Protein AF-0000000084519770 (afdb_homodimer)

Organism: Aneurinibacillus migulanus (NCBI:txid47500)

Secondary structure (DSSP, 8-state):
--HHHHHHHHHHHHHHHHHHH-TTT--HHHHHHHHTS-HHHHHHH-S-HHHHHHHHHHHHHHHHHHHHHHHHHHS-GGGHHHHHHHHHHHHHHH-HHHHHHHHHHHHHHHH-TTTHHHHHHHHHHHHHHHHHHHHTT---TTS-HHHHHHHHHHHHHHHHHHHHH-TTS-HHHHHHHHHHHHHHHHH--/--HHHHHHHHHHHHHHHHHHH-TTT--HHHHHHHHTS-HHHHHHH-S-HHHHHHHHHHHHHHHHHHHHHHHHHHS-GGGHHHHHHHHHHHHHHH-HHHHHHHHHHHHHHHH-TTTHHHHHHHHHHHHHHHHHHHHTT---TTS-HHHHHHHHHHHHHHHHHHHHH-TTS-HHHHHHHHHHHHHHHHH--

Foldseek 3Di:
DDPVLLLVLLLVLLLVQCLVQNQVRDDLVSSCVSSVHDSVVSCVNDVDSLRSLLVSLQVVLVVLLVVLVVCLVPPDLVCSLVVVLVVLLVCLVVPVSSLSSLVSLVVCLVVPVVSVVSNVVSLVSQLVSQLVSCVSNQPDPPDPSSVVSNVVSCCSSVLSVVCVVPVPDDSVVSSVVVSVVSVVNSVPD/DDPVLLLVLLLVLLLVQCLVQNQVRDDLVSSCVSSVHDSVVSCVNDVDSLRSLLVSLQVVLVVLLVVLVVCLVPPDLVCSLVVNLVVLLVCLVVPVSSLSSLVSLVVCLVVPVVSVVSNVVSLVSQLVSQLVSCVSNQPDPPDPSSVLSNVVSCCSSVLSVVCVVPVPDDSVVSSVVVSVVSVVSSVPD

Solvent-accessible surface area (backbone atoms only — not comparable to full-atom values): 19862 Å² total; per-residue (Å²): 128,54,71,65,51,52,56,50,36,40,45,54,22,39,51,53,44,30,39,61,57,30,70,85,73,41,49,67,59,57,23,17,57,69,41,71,49,59,51,68,57,51,54,71,78,34,90,43,73,63,53,46,54,51,50,48,51,41,51,54,50,49,52,49,40,50,49,51,52,50,43,62,74,72,42,57,72,89,49,38,66,60,56,59,53,46,50,61,58,50,36,44,76,75,41,49,54,58,55,40,44,47,35,44,45,51,28,45,20,67,54,30,76,88,41,15,60,60,44,35,49,48,52,48,52,51,29,50,42,44,27,59,53,43,64,73,61,47,78,50,84,82,55,59,49,67,34,51,17,45,44,50,52,11,31,54,55,32,48,40,52,49,32,75,49,28,83,80,47,62,58,68,58,32,52,51,52,50,50,50,33,55,51,38,61,48,50,79,111,129,53,70,68,51,52,55,50,36,40,45,54,21,38,52,54,45,32,40,60,57,30,71,84,72,41,48,64,60,57,23,16,57,70,40,70,50,58,53,68,56,51,54,71,78,34,89,42,72,63,53,47,53,49,49,48,52,42,51,54,48,49,51,48,38,48,51,52,53,50,43,62,75,72,43,57,70,89,48,38,65,60,55,61,54,44,50,62,59,50,37,45,76,75,42,50,54,57,55,40,45,48,35,44,46,50,30,45,19,65,55,31,76,88,40,14,60,59,44,35,48,46,53,47,51,52,28,51,43,44,28,58,54,42,64,73,62,46,78,49,82,82,54,59,49,68,34,50,17,45,44,51,53,12,30,52,55,32,47,40,52,49,32,74,49,29,84,80,47,61,58,68,57,29,53,51,52,51,51,51,32,54,50,39,61,50,50,80,112

InterPro domains:
  IPR001647 DNA-binding HTH domain, TetR-type [PF00440] (10-53)
  IPR001647 DNA-binding HTH domain, TetR-type [PR00455] (10-23)
  IPR001647 DNA-binding HTH domain, TetR-type [PR00455] (31-54)
  IPR001647 DNA-binding HTH domain, TetR-type [PS50977] (4-64)
  IPR009057 Homedomain-like superfamily [SSF46689] (3-74)
  IPR023772 DNA-binding HTH domain, TetR-type, conserved site [PS01081] (22-53)
  IPR036271 Tetracyclin repressor-like, C-terminal domain superfamily [SSF48498] (90-185)
  IPR039538 BetI-type transcriptional repressor, C-terminal [PF13977] (93-185)
  IPR050624 Nucleoid occlusion factor SlmA/HTH-type transcriptional regulator [PTHR43479] (3-165)

Sequence (378 aa):
MSKQDKRQRIIDAAYQVIAEKGYEKSSIKDIAHVAGVAPGLVHYYFTSKEEILSVLLMEASRQYTRYMENMRATVASEQLPEAALSEPKNRVEKQPDWYKLRYEFFALGLRNSSIAPAVNELLENGRQGISHILQNTLKNPHQDIESTAALLLACFDGLALQKLLDPNFNLESAYHVLEQMLRSLEKNRMSKQDKRQRIIDAAYQVIAEKGYEKSSIKDIAHVAGVAPGLVHYYFTSKEEILSVLLMEASRQYTRYMENMRATVASEQLPEAALSEPKNRVEKQPDWYKLRYEFFALGLRNSSIAPAVNELLENGRQGISHILQNTLKNPHQDIESTAALLLACFDGLALQKLLDPNFNLESAYHVLEQMLRSLEKNR

Structure (mmCIF, N/CA/C/O backbone):
data_AF-0000000084519770-model_v1
#
loop_
_entity.id
_entity.type
_entity.pdbx_description
1 polymer 'Transcriptional regulator, TetR family'
#
loop_
_atom_site.group_PDB
_atom_site.id
_atom_site.type_symbol
_atom_site.label_atom_id
_atom_site.label_alt_id
_atom_site.label_comp_id
_atom_site.label_asym_id
_atom_site.label_entity_id
_atom_site.label_seq_id
_atom_site.pdbx_PDB_ins_code
_atom_site.Cartn_x
_atom_site.Cartn_y
_atom_site.Cartn_z
_atom_site.occupancy
_atom_site.B_iso_or_equiv
_atom_site.auth_seq_id
_atom_site.auth_comp_id
_atom_site.auth_asym_id
_atom_site.auth_atom_id
_atom_site.pdbx_PDB_model_num
ATOM 1 N N . MET A 1 1 ? -24.062 -29.172 8.453 1 61.94 1 MET A N 1
ATOM 2 C CA . MET A 1 1 ? -23.531 -27.828 8.367 1 61.94 1 MET A CA 1
ATOM 3 C C . MET A 1 1 ? -24.344 -26.984 7.383 1 61.94 1 MET A C 1
ATOM 5 O O . MET A 1 1 ? -24.641 -27.438 6.277 1 61.94 1 MET A O 1
ATOM 9 N N . SER A 1 2 ? -24.812 -25.875 7.812 1 70.06 2 SER A N 1
ATOM 10 C CA . SER A 1 2 ? -25.625 -25.031 6.938 1 70.06 2 SER A CA 1
ATOM 11 C C . SER A 1 2 ? -24.797 -24.484 5.77 1 70.06 2 SER A C 1
ATOM 13 O O . SER A 1 2 ? -23.578 -24.531 5.801 1 70.06 2 SER A O 1
ATOM 15 N N . LYS A 1 3 ? -25.516 -24.281 4.746 1 73 3 LYS A N 1
ATOM 16 C CA . LYS A 1 3 ? -24.891 -23.688 3.564 1 73 3 LYS A CA 1
ATOM 17 C C . LYS A 1 3 ? -24.031 -22.484 3.934 1 73 3 LYS A C 1
ATOM 19 O O . LYS A 1 3 ? -22.922 -22.344 3.432 1 73 3 LYS A O 1
ATOM 24 N N . GLN A 1 4 ? -24.516 -21.781 4.789 1 73.12 4 GLN A N 1
ATOM 25 C CA . GLN A 1 4 ? -23.812 -20.578 5.219 1 73.12 4 GLN A CA 1
ATOM 26 C C . GLN A 1 4 ? -22.531 -20.922 5.977 1 73.12 4 GLN A C 1
ATOM 28 O O . GLN A 1 4 ? -21.5 -20.266 5.824 1 73.12 4 GLN A O 1
ATOM 33 N N . ASP A 1 5 ? -22.641 -21.969 6.539 1 82 5 ASP A N 1
ATOM 34 C CA . ASP A 1 5 ? -21.516 -22.438 7.324 1 82 5 ASP A CA 1
ATOM 35 C C . ASP A 1 5 ? -20.359 -22.875 6.418 1 82 5 ASP A C 1
ATOM 37 O O . ASP A 1 5 ? -19.203 -22.562 6.672 1 82 5 ASP A O 1
ATOM 41 N N . LYS A 1 6 ? -20.797 -23.484 5.293 1 88.5 6 LYS A N 1
ATOM 42 C CA . LYS A 1 6 ? -19.781 -23.984 4.371 1 88.5 6 LYS A CA 1
ATOM 43 C C . LYS A 1 6 ? -19.094 -22.844 3.633 1 88.5 6 LYS A C 1
ATOM 45 O O . LYS A 1 6 ? -17.875 -22.859 3.455 1 88.5 6 LYS A O 1
ATOM 50 N N . ARG A 1 7 ? -19.906 -21.891 3.252 1 92.44 7 ARG A N 1
ATOM 51 C CA . ARG A 1 7 ? -19.375 -20.719 2.568 1 92.44 7 ARG A CA 1
ATOM 52 C C . ARG A 1 7 ? -18.344 -20 3.443 1 92.44 7 ARG A C 1
ATOM 54 O O . ARG A 1 7 ? -17.266 -19.656 2.98 1 92.44 7 ARG A O 1
ATOM 61 N N . GLN A 1 8 ? -18.719 -19.828 4.672 1 92.31 8 GLN A N 1
ATOM 62 C CA . GLN A 1 8 ? -17.844 -19.125 5.605 1 92.31 8 GLN A CA 1
ATOM 63 C C . GLN A 1 8 ? -16.578 -19.938 5.887 1 92.31 8 GLN A C 1
ATOM 65 O O . GLN A 1 8 ? -15.5 -19.375 6.039 1 92.31 8 GLN A O 1
ATOM 70 N N . ARG A 1 9 ? -16.688 -21.156 5.938 1 93.12 9 ARG A N 1
ATOM 71 C CA . ARG A 1 9 ? -15.539 -2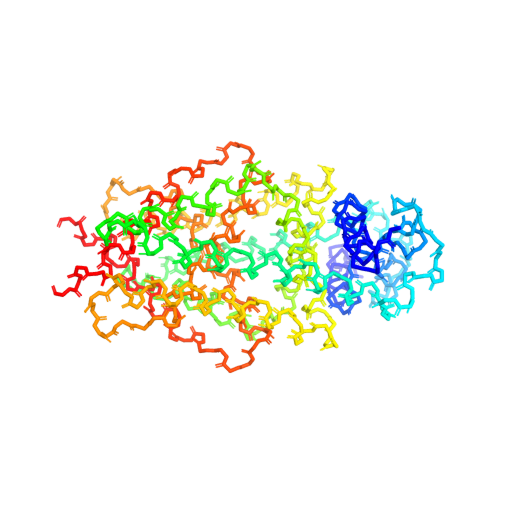2.016 6.156 1 93.12 9 ARG A CA 1
ATOM 72 C C . ARG A 1 9 ? -14.531 -21.891 5.016 1 93.12 9 ARG A C 1
ATOM 74 O O . ARG A 1 9 ? -13.32 -21.906 5.246 1 93.12 9 ARG A O 1
ATOM 81 N N . ILE A 1 10 ? -15.086 -21.844 3.867 1 94.25 10 ILE A N 1
ATOM 82 C CA . ILE A 1 10 ? -14.242 -21.688 2.689 1 94.25 10 ILE A CA 1
ATOM 83 C C . ILE A 1 10 ? -13.516 -20.344 2.744 1 94.25 10 ILE A C 1
ATOM 85 O O . ILE A 1 10 ? -12.32 -20.266 2.471 1 94.25 10 ILE A O 1
ATOM 89 N N . ILE A 1 11 ? -14.203 -19.359 3.141 1 93.25 11 ILE A N 1
ATOM 90 C CA . ILE A 1 11 ? -13.625 -18.031 3.236 1 93.25 11 ILE A CA 1
ATOM 91 C C . ILE A 1 11 ? -12.523 -18.016 4.293 1 93.25 11 ILE A C 1
ATOM 93 O O . ILE A 1 11 ? -11.438 -17.484 4.051 1 93.25 11 ILE A O 1
ATOM 97 N N . ASP A 1 12 ? -12.781 -18.641 5.414 1 92.88 12 ASP A N 1
ATOM 98 C CA . ASP A 1 12 ? -11.805 -18.688 6.496 1 92.88 12 ASP A CA 1
ATOM 99 C C . ASP A 1 12 ? -10.562 -19.484 6.078 1 92.88 12 ASP A C 1
ATOM 101 O O . ASP A 1 12 ? -9.438 -19.094 6.418 1 92.88 12 ASP A O 1
ATOM 105 N N . ALA A 1 13 ? -10.805 -20.531 5.375 1 94.56 13 ALA A N 1
ATOM 106 C CA . ALA A 1 13 ? -9.695 -21.328 4.863 1 94.56 13 ALA A CA 1
ATOM 107 C C . ALA A 1 13 ? -8.867 -20.531 3.859 1 94.56 13 ALA A C 1
ATOM 109 O O . ALA A 1 13 ? -7.633 -20.609 3.869 1 94.56 13 ALA A O 1
ATOM 110 N N . ALA A 1 14 ? -9.57 -19.828 2.988 1 93.56 14 ALA A N 1
ATOM 111 C CA . ALA A 1 14 ? -8.883 -19 2.008 1 93.56 14 ALA A CA 1
ATOM 112 C C . ALA A 1 14 ? -8.016 -17.953 2.693 1 93.56 14 ALA A C 1
ATOM 114 O O . ALA A 1 14 ? -6.887 -17.688 2.268 1 93.56 14 ALA A O 1
ATOM 115 N N . TYR A 1 15 ? -8.555 -17.359 3.746 1 91.69 15 TYR A N 1
ATOM 116 C CA . TYR A 1 15 ? -7.816 -16.391 4.539 1 91.69 15 TYR A CA 1
ATOM 117 C C . TYR A 1 15 ? -6.488 -16.969 5.02 1 91.69 15 TYR A C 1
ATOM 119 O O . TYR A 1 15 ? -5.434 -16.344 4.836 1 91.69 15 TYR A O 1
ATOM 127 N N . GLN A 1 16 ? -6.551 -18.109 5.539 1 91.56 16 GLN A N 1
ATOM 128 C CA . GLN A 1 16 ? -5.367 -18.766 6.094 1 91.56 16 GLN A CA 1
ATOM 129 C C . GLN A 1 16 ? -4.379 -19.125 4.992 1 91.56 16 GLN A C 1
ATOM 131 O O . GLN A 1 16 ? -3.184 -18.844 5.098 1 91.56 16 GLN A O 1
ATOM 136 N N . VAL A 1 17 ? -4.863 -19.734 3.955 1 93.56 17 VAL A N 1
ATOM 137 C CA . VAL A 1 17 ? -4.023 -20.266 2.891 1 93.56 17 VAL A CA 1
ATOM 138 C C . VAL A 1 17 ? -3.326 -19.125 2.154 1 93.56 17 VAL A C 1
ATOM 140 O O . VAL A 1 17 ? -2.117 -19.172 1.916 1 93.56 17 VAL A O 1
ATOM 143 N N . ILE A 1 18 ? -4.047 -18.078 1.855 1 91.06 18 ILE A N 1
ATOM 144 C CA . ILE A 1 18 ? -3.506 -16.984 1.054 1 91.06 18 ILE A CA 1
ATOM 145 C C . ILE A 1 18 ? -2.566 -16.141 1.907 1 91.06 18 ILE A C 1
ATOM 147 O O . ILE A 1 18 ? -1.549 -15.648 1.416 1 91.06 18 ILE A O 1
ATOM 151 N N . ALA A 1 19 ? -2.928 -15.977 3.105 1 87.81 19 ALA A N 1
ATOM 152 C CA . ALA A 1 19 ? -2.051 -15.234 4.004 1 87.81 19 ALA A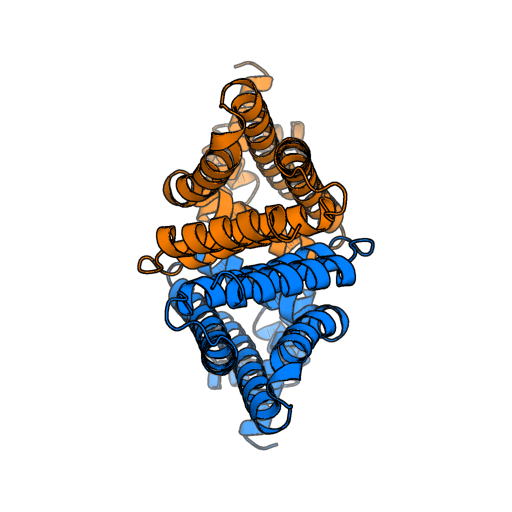 CA 1
ATOM 153 C C . ALA A 1 19 ? -0.697 -15.922 4.145 1 87.81 19 ALA A C 1
ATOM 155 O O . ALA A 1 19 ? 0.335 -15.258 4.262 1 87.81 19 ALA A O 1
ATOM 156 N N . GLU A 1 20 ? -0.69 -17.172 4.098 1 87.56 20 GLU A N 1
ATOM 157 C CA . GLU A 1 20 ? 0.524 -17.953 4.324 1 87.56 20 GLU A CA 1
ATOM 158 C C . GLU A 1 20 ? 1.321 -18.125 3.033 1 87.56 20 GLU A C 1
ATOM 160 O O . GLU A 1 20 ? 2.533 -17.891 3.014 1 87.56 20 GLU A O 1
ATOM 165 N N . LYS A 1 21 ? 0.638 -18.469 1.931 1 88 21 LYS A N 1
ATOM 166 C CA . LYS A 1 21 ? 1.335 -18.875 0.715 1 88 21 LYS A CA 1
ATOM 167 C C . LYS A 1 21 ? 1.406 -17.734 -0.291 1 88 21 LYS A C 1
ATOM 169 O O . LYS A 1 21 ? 2.238 -17.75 -1.2 1 88 21 LYS A O 1
ATOM 174 N N . GLY A 1 22 ? 0.517 -16.781 -0.067 1 87.5 22 GLY A N 1
ATOM 175 C CA . GLY A 1 22 ? 0.309 -15.805 -1.127 1 87.5 22 GLY A CA 1
ATOM 176 C C . GLY A 1 22 ? -0.749 -16.219 -2.129 1 87.5 22 GLY A C 1
ATOM 177 O O . GLY A 1 22 ? -1.107 -17.406 -2.199 1 87.5 22 GLY A O 1
ATOM 178 N N . TYR A 1 23 ? -1.192 -15.289 -2.891 1 87.69 23 TYR A N 1
ATOM 179 C CA . TYR A 1 23 ? -2.295 -15.508 -3.816 1 87.69 23 TYR A CA 1
ATOM 180 C C . TYR A 1 23 ? -1.881 -16.453 -4.941 1 87.69 23 TYR A C 1
ATOM 182 O O . TYR A 1 23 ? -2.584 -17.422 -5.238 1 87.69 23 TYR A O 1
ATOM 190 N N . GLU A 1 24 ? -0.818 -16.203 -5.5 1 83.88 24 GLU A N 1
ATOM 191 C CA . GLU A 1 24 ? -0.417 -16.953 -6.691 1 83.88 24 GLU A CA 1
ATOM 192 C C . GLU A 1 24 ? -0.024 -18.375 -6.336 1 83.88 24 GLU A C 1
ATOM 194 O O . GLU A 1 24 ? -0.276 -19.312 -7.105 1 83.88 24 GLU A O 1
ATOM 199 N N . LYS A 1 25 ? 0.498 -18.562 -5.191 1 87.12 25 LYS A N 1
ATOM 200 C CA . LYS A 1 25 ? 0.979 -19.891 -4.801 1 87.12 25 LYS A CA 1
ATOM 201 C C . LYS A 1 25 ? -0.13 -20.703 -4.145 1 87.12 25 LYS A C 1
ATOM 203 O O . LYS A 1 25 ? 0.07 -21.875 -3.803 1 87.12 25 LYS A O 1
ATOM 208 N N . SER A 1 26 ? -1.205 -20.094 -3.949 1 91.75 26 SER A N 1
ATOM 209 C CA . SER A 1 26 ? -2.354 -20.797 -3.391 1 91.75 26 SER A CA 1
ATOM 210 C C . SER A 1 26 ? -3.24 -21.375 -4.492 1 91.75 26 SER A C 1
ATOM 212 O O . SER A 1 26 ? -3.205 -20.906 -5.629 1 91.75 26 SER A O 1
ATOM 214 N N . SER A 1 27 ? -4.016 -22.438 -4.113 1 92.88 27 SER A N 1
ATOM 215 C CA . SER A 1 27 ? -4.926 -23.062 -5.066 1 92.88 27 SER A CA 1
ATOM 216 C C . SER A 1 27 ? -6.281 -23.359 -4.426 1 92.88 27 SER A C 1
ATOM 218 O O . SER A 1 27 ? -6.406 -23.359 -3.199 1 92.88 27 SER A O 1
ATOM 220 N N . ILE A 1 28 ? -7.199 -23.562 -5.301 1 93.88 28 ILE A N 1
ATOM 221 C CA . ILE A 1 28 ? -8.523 -23.969 -4.84 1 93.88 28 ILE A CA 1
ATOM 222 C C . ILE A 1 28 ? -8.43 -25.281 -4.078 1 93.88 28 ILE A C 1
ATOM 224 O O . ILE A 1 28 ? -9.133 -25.5 -3.092 1 93.88 28 ILE A O 1
ATOM 228 N N . LYS A 1 29 ? -7.539 -26.094 -4.539 1 95.12 29 LYS A N 1
ATOM 229 C CA . LYS A 1 29 ? -7.324 -27.375 -3.867 1 95.12 29 LYS A CA 1
ATOM 230 C C . LYS A 1 29 ? -6.801 -27.172 -2.449 1 95.12 29 LYS A C 1
ATOM 232 O O . LYS A 1 29 ? -7.242 -27.844 -1.515 1 95.12 29 LYS A O 1
ATOM 237 N N . ASP A 1 30 ? -5.848 -26.281 -2.307 1 96.12 30 ASP A N 1
ATOM 238 C CA . ASP A 1 30 ? -5.32 -25.953 -0.987 1 96.12 30 ASP A CA 1
ATOM 239 C C . ASP A 1 30 ? -6.426 -25.438 -0.064 1 96.12 30 ASP A C 1
ATOM 241 O O . ASP A 1 30 ? -6.516 -25.859 1.094 1 96.12 30 ASP A O 1
ATOM 245 N N . ILE A 1 31 ? -7.258 -24.531 -0.582 1 95.88 31 ILE A N 1
ATOM 246 C CA . ILE A 1 31 ? -8.336 -23.906 0.184 1 95.88 31 ILE A CA 1
ATOM 247 C C . ILE A 1 31 ? -9.352 -24.969 0.594 1 95.88 31 ILE A C 1
ATOM 249 O O . ILE A 1 31 ? -9.781 -25.016 1.75 1 95.88 31 ILE A O 1
ATOM 253 N N . ALA A 1 32 ? -9.68 -25.812 -0.353 1 96.06 32 ALA A N 1
ATOM 254 C CA . ALA A 1 32 ? -10.625 -26.891 -0.081 1 96.06 32 ALA A CA 1
ATOM 255 C C . ALA A 1 32 ? -10.102 -27.812 1.016 1 96.06 32 ALA A C 1
ATOM 257 O O . ALA A 1 32 ? -10.844 -28.203 1.917 1 96.06 32 ALA A O 1
ATOM 258 N N . HIS A 1 33 ? -8.883 -28.141 0.928 1 96.75 33 HIS A N 1
ATOM 259 C CA . HIS A 1 33 ? -8.242 -29.031 1.899 1 96.75 33 HIS A CA 1
ATOM 260 C C . HIS A 1 33 ? -8.305 -28.438 3.305 1 96.75 33 HIS A C 1
ATOM 262 O O . HIS A 1 33 ? -8.727 -29.109 4.246 1 96.75 33 HIS A O 1
ATOM 268 N N . VAL A 1 34 ? -7.969 -27.25 3.473 1 95.5 34 VAL A N 1
ATOM 269 C CA . VAL A 1 34 ? -7.953 -26.578 4.77 1 95.5 34 VAL A CA 1
ATOM 270 C C . VAL A 1 34 ? -9.383 -26.391 5.277 1 95.5 34 VAL A C 1
ATOM 272 O O . VAL A 1 34 ? -9.633 -26.484 6.48 1 95.5 34 VAL A O 1
ATOM 275 N N . ALA A 1 35 ? -10.289 -26.141 4.344 1 95 35 ALA A N 1
ATOM 276 C CA . ALA A 1 35 ? -11.695 -25.938 4.695 1 95 35 ALA A CA 1
ATOM 277 C C . ALA A 1 35 ? -12.359 -27.266 5.051 1 95 35 ALA A C 1
ATOM 279 O O . ALA A 1 35 ? -13.453 -27.297 5.629 1 95 35 ALA A O 1
ATOM 280 N N . GLY A 1 36 ? -11.75 -28.344 4.664 1 95.12 36 GLY A N 1
ATOM 281 C CA . GLY A 1 36 ? -12.328 -29.656 4.922 1 95.12 36 GLY A CA 1
ATOM 282 C C . GLY A 1 36 ? -13.508 -29.969 4.027 1 95.12 36 GLY A C 1
ATOM 283 O O . GLY A 1 36 ? -14.5 -30.547 4.48 1 95.12 36 GLY A O 1
ATOM 284 N N . VAL A 1 37 ? -13.453 -29.5 2.82 1 94.69 37 VAL A N 1
ATOM 285 C CA . VAL A 1 37 ? -14.531 -29.734 1.869 1 94.69 37 VAL A CA 1
ATOM 286 C C . VAL A 1 37 ? -13.961 -30.266 0.556 1 94.69 37 VAL A C 1
ATOM 288 O O . VAL A 1 37 ? -12.742 -30.25 0.35 1 94.69 37 VAL A O 1
ATOM 291 N N . ALA A 1 38 ? -14.875 -30.75 -0.272 1 93.12 38 ALA A N 1
ATOM 292 C CA . ALA A 1 38 ? -14.461 -31.156 -1.61 1 93.12 38 ALA A CA 1
ATOM 293 C C . ALA A 1 38 ? -14.156 -29.953 -2.492 1 93.12 38 ALA A C 1
ATOM 295 O O . ALA A 1 38 ? -14.844 -28.938 -2.418 1 93.12 38 ALA A O 1
ATOM 296 N N . PRO A 1 39 ? -13.125 -30.047 -3.391 1 93.38 39 PRO A N 1
ATOM 297 C CA . PRO A 1 39 ? -12.789 -28.938 -4.293 1 93.38 39 PRO A CA 1
ATOM 298 C C . PRO A 1 39 ? -13.992 -28.469 -5.121 1 93.38 39 PRO A C 1
ATOM 300 O O . PRO A 1 39 ? -14.133 -27.281 -5.395 1 93.38 39 PRO A O 1
ATOM 303 N N . GLY A 1 40 ? -14.797 -29.391 -5.465 1 93.06 40 GLY A N 1
ATOM 304 C CA . GLY A 1 40 ? -15.977 -29.062 -6.25 1 93.06 40 GLY A CA 1
ATOM 305 C C . GLY A 1 40 ? -16.922 -28.125 -5.523 1 93.06 40 GLY A C 1
ATOM 306 O O . GLY A 1 40 ? -17.594 -27.297 -6.152 1 93.06 40 GLY A O 1
ATOM 307 N N . LEU A 1 41 ? -17 -28.266 -4.262 1 93 41 LEU A N 1
ATOM 308 C CA . LEU A 1 41 ? -17.875 -27.422 -3.461 1 93 41 LEU A CA 1
ATOM 309 C C . LEU A 1 41 ? -17.375 -25.969 -3.461 1 93 41 LEU A C 1
ATOM 311 O O . LEU A 1 41 ? -18.172 -25.031 -3.402 1 93 41 LEU A O 1
ATOM 315 N N . VAL A 1 42 ? -16.047 -25.766 -3.463 1 94.19 42 VAL A N 1
ATOM 316 C CA . VAL A 1 42 ? -15.5 -24.422 -3.541 1 94.19 42 VAL A CA 1
ATOM 317 C C . VAL A 1 42 ? -15.969 -23.734 -4.828 1 94.19 42 VAL A C 1
ATOM 319 O O . VAL A 1 42 ? -16.344 -22.562 -4.82 1 94.19 42 VAL A O 1
ATOM 322 N N . HIS A 1 43 ? -16.047 -24.5 -5.891 1 93.38 43 HIS A N 1
ATOM 323 C CA . HIS A 1 43 ? -16.438 -23.969 -7.184 1 93.38 43 HIS A CA 1
ATOM 324 C C . HIS A 1 43 ? -17.938 -23.672 -7.219 1 93.38 43 HIS A C 1
ATOM 326 O O . HIS A 1 43 ? -18.406 -22.844 -8.016 1 93.38 43 HIS A O 1
ATOM 332 N N . TYR A 1 44 ? -18.641 -24.406 -6.383 1 91.94 44 TYR A N 1
ATOM 333 C CA . TYR A 1 44 ? -20.062 -24.141 -6.258 1 91.94 44 TYR A CA 1
ATOM 334 C C . TYR A 1 44 ? -20.312 -22.766 -5.676 1 91.94 44 TYR A C 1
ATOM 336 O O . TYR A 1 44 ? -21.219 -22.047 -6.121 1 91.94 44 TYR A O 1
ATOM 344 N N . TYR A 1 45 ? -19.531 -22.375 -4.754 1 92.75 45 TYR A N 1
ATOM 345 C CA . TYR A 1 45 ? -19.734 -21.109 -4.039 1 92.75 45 TYR A CA 1
ATOM 346 C C . TYR A 1 45 ? -18.984 -19.969 -4.699 1 92.75 45 TYR A C 1
ATOM 348 O O . TYR A 1 45 ? -19.406 -18.812 -4.629 1 92.75 45 TYR A O 1
ATOM 356 N N . PHE A 1 46 ? -17.797 -20.266 -5.293 1 94.44 46 PHE A N 1
ATOM 357 C CA . PHE A 1 46 ? -16.922 -19.234 -5.852 1 94.44 46 PHE A CA 1
ATOM 358 C C . PHE A 1 46 ? -16.422 -19.656 -7.227 1 94.44 46 PHE A C 1
ATOM 360 O O . PHE A 1 46 ? -16.047 -20.812 -7.434 1 94.44 46 PHE A O 1
ATOM 367 N N . THR A 1 47 ? -16.328 -18.688 -8.055 1 90.5 47 THR A N 1
ATOM 368 C CA . THR A 1 47 ? -15.953 -18.984 -9.438 1 90.5 47 THR A CA 1
ATOM 369 C C . THR A 1 47 ? -14.445 -18.922 -9.617 1 90.5 47 THR A C 1
ATOM 371 O O . THR A 1 47 ? -13.906 -19.453 -10.594 1 90.5 47 THR A O 1
ATOM 374 N N . SER A 1 48 ? -13.781 -18.25 -8.688 1 89.5 48 SER A N 1
ATOM 375 C CA . SER A 1 48 ? -12.336 -18.109 -8.828 1 89.5 48 SER A CA 1
ATOM 376 C C . SER A 1 48 ? -11.68 -17.734 -7.5 1 89.5 48 SER A C 1
ATOM 378 O O . SER A 1 48 ? -12.367 -17.328 -6.562 1 89.5 48 SER A O 1
ATOM 380 N N . LYS A 1 49 ? -10.438 -17.922 -7.383 1 89.75 49 LYS A N 1
ATOM 381 C CA . LYS A 1 49 ? -9.656 -17.5 -6.223 1 89.75 49 LYS A CA 1
ATOM 382 C C . LYS A 1 49 ? -9.781 -16 -5.992 1 89.75 49 LYS A C 1
ATOM 384 O O . LYS A 1 49 ? -9.844 -15.539 -4.848 1 89.75 49 LYS A O 1
ATOM 389 N N . GLU A 1 50 ? -9.867 -15.25 -7.066 1 88.94 50 GLU A N 1
ATOM 390 C CA . GLU A 1 50 ? -10.016 -13.805 -6.984 1 88.94 50 GLU A CA 1
ATOM 391 C C . GLU A 1 50 ? -11.32 -13.422 -6.285 1 88.94 50 GLU A C 1
ATOM 393 O O . GLU A 1 50 ? -11.344 -12.516 -5.457 1 88.94 50 GLU A O 1
ATOM 398 N N . GLU A 1 51 ? -12.305 -14.07 -6.68 1 92.25 51 GLU A N 1
ATOM 399 C CA . GLU A 1 51 ? -13.594 -13.797 -6.059 1 92.25 51 GLU A CA 1
ATOM 400 C C . GLU A 1 51 ? -13.555 -14.07 -4.559 1 92.25 51 GLU A C 1
ATOM 402 O O . GLU A 1 51 ? -14.117 -13.312 -3.766 1 92.25 51 GLU A O 1
ATOM 407 N N . ILE A 1 52 ? -12.914 -15.133 -4.199 1 92.88 52 ILE A N 1
ATOM 408 C CA . ILE A 1 52 ? -12.812 -15.477 -2.785 1 92.88 52 ILE A CA 1
ATOM 409 C C . ILE A 1 52 ? -12.078 -14.359 -2.041 1 92.88 52 ILE A C 1
ATOM 411 O O . ILE A 1 52 ? -12.531 -13.914 -0.981 1 92.88 52 ILE A O 1
ATOM 415 N N . LEU A 1 53 ? -10.938 -13.969 -2.609 1 92.12 53 LEU A N 1
ATOM 416 C CA . LEU A 1 53 ? -10.133 -12.922 -1.99 1 92.12 53 LEU A CA 1
ATOM 417 C C . LEU A 1 53 ? -10.93 -11.625 -1.886 1 92.12 53 LEU A C 1
ATOM 419 O O . LEU A 1 53 ? -10.898 -10.953 -0.849 1 92.12 53 LEU A O 1
ATOM 423 N N . SER A 1 54 ? -11.633 -11.266 -2.957 1 93 54 SER A N 1
ATOM 424 C CA . SER A 1 54 ? -12.453 -10.062 -2.986 1 93 54 SER A CA 1
ATOM 425 C C . SER A 1 54 ? -13.539 -10.109 -1.913 1 93 54 SER A C 1
ATOM 427 O O . SER A 1 54 ? -13.711 -9.148 -1.158 1 93 54 SER A O 1
ATOM 429 N N . VAL A 1 55 ? -14.164 -11.203 -1.806 1 91.75 55 VAL A N 1
ATOM 430 C CA . VAL A 1 55 ? -15.273 -11.359 -0.868 1 91.75 55 VAL A CA 1
ATOM 431 C C . VAL A 1 55 ? -14.742 -11.328 0.564 1 91.75 55 VAL A C 1
ATOM 433 O O . VAL A 1 55 ? -15.328 -10.672 1.434 1 91.75 55 VAL A O 1
ATOM 436 N N . LEU A 1 56 ? -13.719 -12.023 0.731 1 91.56 56 LEU A N 1
ATOM 437 C CA . LEU A 1 56 ? -13.109 -12.078 2.059 1 91.56 56 LEU A CA 1
ATOM 438 C C . LEU A 1 56 ? -12.711 -10.688 2.533 1 91.56 56 LEU A C 1
ATOM 440 O O . LEU A 1 56 ? -13.023 -10.297 3.662 1 91.56 56 LEU A O 1
ATOM 444 N N . LEU A 1 57 ? -12.078 -9.93 1.736 1 91.88 57 LEU A N 1
ATOM 445 C CA . LEU A 1 57 ? -11.594 -8.602 2.104 1 91.88 57 LEU A CA 1
ATOM 446 C C . LEU A 1 57 ? -12.75 -7.613 2.227 1 91.88 57 LEU A C 1
ATOM 448 O O . LEU A 1 57 ? -12.75 -6.758 3.111 1 91.88 57 LEU A O 1
ATOM 452 N N . MET A 1 58 ? -13.703 -7.746 1.407 1 91.75 58 MET A N 1
ATOM 453 C CA . MET A 1 58 ? -14.859 -6.859 1.465 1 91.75 58 MET A CA 1
ATOM 454 C C . MET A 1 58 ? -15.672 -7.102 2.732 1 91.75 58 MET A C 1
ATOM 456 O O . MET A 1 58 ? -16.109 -6.152 3.385 1 91.75 58 MET A O 1
ATOM 460 N N . GLU A 1 59 ? -15.797 -8.344 3.049 1 88.06 59 GLU A N 1
ATOM 461 C CA . GLU A 1 59 ? -16.516 -8.664 4.273 1 88.06 59 GLU A CA 1
ATOM 462 C C . GLU A 1 59 ? -15.812 -8.102 5.5 1 88.06 59 GLU A C 1
ATOM 464 O O . GLU A 1 59 ? -16.453 -7.551 6.398 1 88.06 59 GLU A O 1
ATOM 469 N N . ALA A 1 60 ? -14.539 -8.297 5.512 1 84.44 60 ALA A N 1
ATOM 470 C CA . ALA A 1 60 ? -13.758 -7.746 6.613 1 84.44 60 ALA A CA 1
ATOM 471 C C . ALA A 1 60 ? -13.867 -6.223 6.648 1 84.44 60 ALA A C 1
ATOM 473 O O . ALA A 1 60 ? -13.953 -5.629 7.727 1 84.44 60 ALA A O 1
ATOM 474 N N . SER A 1 61 ? -13.836 -5.613 5.484 1 87.38 61 SER A N 1
ATOM 475 C CA . SER A 1 61 ? -13.961 -4.16 5.379 1 87.38 61 SER A CA 1
ATOM 476 C C . SER A 1 61 ? -15.328 -3.688 5.875 1 87.38 61 SER A C 1
ATOM 478 O O . SER A 1 61 ? -15.422 -2.686 6.586 1 87.38 61 SER A O 1
ATOM 480 N N . ARG A 1 62 ? -16.328 -4.375 5.562 1 86.94 62 ARG A N 1
ATOM 481 C CA . ARG A 1 62 ? -17.672 -4.02 5.984 1 86.94 62 ARG A CA 1
ATOM 482 C C . ARG A 1 62 ? -17.844 -4.18 7.492 1 86.94 62 ARG A C 1
ATOM 484 O O . ARG A 1 62 ? -18.547 -3.393 8.133 1 86.94 62 ARG A O 1
ATOM 491 N N . GLN A 1 63 ? -17.266 -5.195 7.984 1 82.31 63 GLN A N 1
ATOM 492 C CA . GLN A 1 63 ? -17.281 -5.371 9.43 1 82.31 63 GLN A CA 1
ATOM 493 C C . GLN A 1 63 ? -16.609 -4.191 10.133 1 82.31 63 GLN A C 1
ATOM 495 O O . GLN A 1 63 ? -17.078 -3.738 11.18 1 82.31 63 GLN A O 1
ATOM 500 N N . TYR A 1 64 ? -15.578 -3.744 9.531 1 76.94 64 TYR A N 1
ATOM 501 C CA . TYR A 1 64 ? -14.883 -2.586 10.078 1 76.94 64 TYR A CA 1
ATOM 502 C C . TYR A 1 64 ? -15.758 -1.34 10 1 76.94 64 TYR A C 1
ATOM 504 O O . TYR A 1 64 ? -15.836 -0.567 10.961 1 76.94 64 TYR A O 1
ATOM 512 N N . THR A 1 65 ? -16.359 -1.183 8.891 1 80.38 65 THR A N 1
ATOM 513 C CA . THR A 1 65 ? -17.25 -0.04 8.703 1 80.38 65 THR A CA 1
ATOM 514 C C . THR A 1 65 ? -18.391 -0.075 9.719 1 80.38 65 THR A C 1
ATOM 516 O O . THR A 1 65 ? -18.734 0.953 10.297 1 80.38 65 THR A O 1
ATOM 519 N N . ARG A 1 66 ? -18.859 -1.229 9.977 1 81.94 66 ARG A N 1
ATOM 520 C CA . ARG A 1 66 ? -19.922 -1.382 10.945 1 81.94 66 ARG A CA 1
ATOM 521 C C . ARG A 1 66 ? -19.438 -1.095 12.359 1 81.94 66 ARG A C 1
ATOM 523 O O . ARG A 1 66 ? -20.141 -0.478 13.164 1 81.94 66 ARG A O 1
ATOM 530 N N . TYR A 1 67 ? -18.297 -1.571 12.609 1 76.94 67 TYR A N 1
ATOM 531 C CA . TYR A 1 67 ? -17.688 -1.306 13.906 1 76.94 67 TYR A CA 1
ATOM 532 C C . TYR A 1 67 ? -17.5 0.191 14.125 1 76.94 67 TYR A C 1
ATOM 534 O O . TYR A 1 67 ? -17.781 0.703 15.211 1 76.94 67 TYR A O 1
ATOM 542 N N . MET A 1 68 ? -17.078 0.855 13.164 1 76 68 MET A N 1
ATOM 543 C CA . MET A 1 68 ? -16.859 2.299 13.25 1 76 68 MET A CA 1
ATOM 544 C C . MET A 1 68 ? -18.188 3.029 13.438 1 76 68 MET A C 1
ATOM 546 O O . MET A 1 68 ? -18.266 4 14.188 1 76 68 MET A O 1
ATOM 550 N N . GLU A 1 69 ? -19.156 2.541 12.719 1 77.62 69 GLU A N 1
ATOM 551 C CA . GLU A 1 69 ? -20.484 3.119 12.859 1 77.62 69 GLU A CA 1
ATOM 552 C C . GLU A 1 69 ? -21.016 2.93 14.281 1 77.62 69 GLU A C 1
ATOM 554 O O . GLU A 1 69 ? -21.641 3.832 14.844 1 77.62 69 GLU A O 1
ATOM 559 N N . ASN A 1 70 ? -20.781 1.779 14.773 1 80.06 70 ASN A N 1
ATOM 560 C CA . ASN A 1 70 ? -21.203 1.509 16.141 1 80.06 70 ASN A CA 1
ATOM 561 C C . ASN A 1 70 ? -20.453 2.383 17.141 1 80.06 70 ASN A C 1
ATOM 563 O O . ASN A 1 70 ? -21.016 2.82 18.141 1 80.06 70 ASN A O 1
ATOM 567 N N . MET A 1 71 ? -19.203 2.547 16.906 1 75.12 71 MET A N 1
ATOM 568 C CA . MET A 1 71 ? -18.391 3.418 17.75 1 75.12 71 MET A CA 1
ATOM 569 C C . MET A 1 71 ? -18.938 4.844 17.75 1 75.12 71 MET A C 1
ATOM 571 O O . MET A 1 71 ? -18.984 5.496 18.797 1 75.12 71 MET A O 1
ATOM 575 N N . ARG A 1 72 ? -19.281 5.316 16.609 1 77.19 72 ARG A N 1
ATOM 576 C CA . ARG A 1 72 ? -19.859 6.648 16.469 1 77.19 72 ARG A CA 1
ATOM 577 C C . ARG A 1 72 ? -21.109 6.789 17.344 1 77.19 72 ARG A C 1
ATOM 579 O O . ARG A 1 72 ? -21.344 7.852 17.938 1 77.19 72 ARG A O 1
ATOM 586 N N . ALA A 1 73 ? -21.828 5.703 17.438 1 79.5 73 ALA A N 1
ATOM 587 C CA . ALA A 1 73 ? -23.094 5.727 18.172 1 79.5 73 ALA A CA 1
ATOM 588 C C . ALA A 1 73 ? -22.875 5.648 19.672 1 79.5 73 ALA A C 1
ATOM 590 O O . ALA A 1 73 ? -23.719 6.078 20.469 1 79.5 73 ALA A O 1
ATOM 591 N N . THR A 1 74 ? -21.719 5.199 20.062 1 81.56 74 THR A N 1
ATOM 592 C CA . THR A 1 74 ? -21.547 4.859 21.469 1 81.56 74 THR A CA 1
ATOM 593 C C . THR A 1 74 ? -20.5 5.77 22.125 1 81.56 74 THR A C 1
ATOM 595 O O . THR A 1 74 ? -20.438 5.855 23.344 1 81.56 74 THR A O 1
ATOM 598 N N . VAL A 1 75 ? -19.641 6.375 21.312 1 77.19 75 VAL A N 1
ATOM 599 C CA . VAL A 1 75 ? -18.531 7.172 21.844 1 77.19 75 VAL A CA 1
ATOM 600 C C . VAL A 1 75 ? -18.875 8.656 21.734 1 77.19 75 VAL A C 1
ATOM 602 O O . VAL A 1 75 ? -19.5 9.086 20.75 1 77.19 75 VAL A O 1
ATOM 605 N N . ALA A 1 76 ? -18.484 9.391 22.797 1 77.69 76 ALA A N 1
ATOM 606 C CA . ALA A 1 76 ? -18.672 10.844 22.781 1 77.69 76 ALA A CA 1
ATOM 607 C C . ALA A 1 76 ? -17.938 11.477 21.609 1 77.69 76 ALA A C 1
ATOM 609 O O . ALA A 1 76 ? -16.828 11.055 21.25 1 77.69 76 ALA A O 1
ATOM 610 N N . SER A 1 77 ? -18.531 12.492 20.984 1 72.75 77 SER A N 1
ATOM 611 C CA . SER A 1 77 ? -18.031 13.141 19.781 1 72.75 77 SER A CA 1
ATOM 612 C C . SER A 1 77 ? -16.594 13.609 19.953 1 72.75 77 SER A C 1
ATOM 614 O O . SER A 1 77 ? -15.781 13.516 19.031 1 72.75 77 SER A O 1
ATOM 616 N N . GLU A 1 78 ? -16.297 14.016 21.203 1 71.94 78 GLU A N 1
ATOM 617 C CA . GLU A 1 78 ? -14.984 14.586 21.469 1 71.94 78 GLU A CA 1
ATOM 618 C C . GLU A 1 78 ? -13.906 13.508 21.469 1 71.94 78 GLU A C 1
ATOM 620 O O . GLU A 1 78 ? -12.727 13.797 21.25 1 71.94 78 GLU A O 1
ATOM 625 N N . GLN A 1 79 ? -14.344 12.258 21.688 1 78 79 GLN A N 1
ATOM 626 C CA . GLN A 1 79 ? -13.406 11.148 21.797 1 78 79 GLN A CA 1
ATOM 627 C C . GLN A 1 79 ? -13.352 10.344 20.5 1 78 79 GLN A C 1
ATOM 629 O O . GLN A 1 79 ? -12.531 9.438 20.359 1 78 79 GLN A O 1
ATOM 634 N N . LEU A 1 80 ? -14.141 10.711 19.562 1 75.94 80 LEU A N 1
ATOM 635 C CA . LEU A 1 80 ? -14.359 9.914 18.359 1 75.94 80 LEU A CA 1
ATOM 636 C C . LEU A 1 80 ? -13.094 9.859 17.516 1 75.94 80 LEU A C 1
ATOM 638 O O . LEU A 1 80 ? -12.711 8.797 17.016 1 75.94 80 LEU A O 1
ATOM 642 N N . PRO A 1 81 ? -12.367 10.992 17.375 1 73.56 81 PRO A N 1
ATOM 643 C CA . PRO A 1 81 ? -11.156 10.906 16.547 1 73.56 81 PRO A CA 1
ATOM 644 C C . PRO A 1 81 ? -10.117 9.945 17.125 1 73.56 81 PRO A C 1
ATOM 646 O O . PRO A 1 81 ? -9.547 9.133 16.391 1 73.56 81 PRO A O 1
ATOM 649 N N . GLU A 1 82 ? -10.016 10.016 18.406 1 77.38 82 GLU A N 1
ATOM 650 C CA . GLU A 1 82 ? -9.055 9.133 19.062 1 77.38 82 GLU A CA 1
ATOM 651 C C . GLU A 1 82 ? -9.484 7.668 18.953 1 77.38 82 GLU A C 1
ATOM 653 O O . GLU A 1 82 ? -8.656 6.793 18.703 1 77.38 82 GLU A O 1
ATOM 658 N N . ALA A 1 83 ? -10.727 7.461 19.203 1 78.19 83 ALA A N 1
ATOM 659 C CA . ALA A 1 83 ? -11.25 6.102 19.141 1 78.19 83 ALA A CA 1
ATOM 660 C C . ALA A 1 83 ? -11.164 5.551 17.719 1 78.19 83 ALA A C 1
ATOM 662 O O . ALA A 1 83 ? -10.828 4.383 17.516 1 78.19 83 ALA A O 1
ATOM 663 N N . ALA A 1 84 ? -11.383 6.438 16.812 1 78.56 84 ALA A N 1
ATOM 664 C CA . ALA A 1 84 ? -11.383 6.043 15.406 1 78.56 84 ALA A CA 1
ATOM 665 C C . ALA A 1 84 ? -9.969 5.695 14.938 1 78.56 84 ALA A C 1
ATOM 667 O O . ALA A 1 84 ? -9.789 4.781 14.125 1 78.56 84 ALA A O 1
ATOM 668 N N . LEU A 1 85 ? -9.008 6.336 15.492 1 87.31 85 LEU A N 1
ATOM 669 C CA . LEU A 1 85 ? -7.633 6.102 15.086 1 87.31 85 LEU A CA 1
ATOM 670 C C . LEU A 1 85 ? -7.043 4.902 15.82 1 87.31 85 LEU A C 1
ATOM 672 O O . LEU A 1 85 ? -6.082 4.293 15.352 1 87.31 85 LEU A O 1
ATOM 676 N N . SER A 1 86 ? -7.66 4.547 16.969 1 86.88 86 SER A N 1
ATOM 677 C CA . SER A 1 86 ? -7.145 3.447 17.781 1 86.88 86 SER A CA 1
ATOM 678 C C . SER A 1 86 ? -7.406 2.102 17.109 1 86.88 86 SER A C 1
ATOM 680 O O . SER A 1 86 ? -6.613 1.166 17.266 1 86.88 86 SER A O 1
ATOM 682 N N . GLU A 1 87 ? -8.406 2.014 16.375 1 83.62 87 GLU A N 1
ATOM 683 C CA . GLU A 1 87 ? -8.805 0.738 15.773 1 83.62 87 GLU A CA 1
ATOM 684 C C . GLU A 1 87 ? -7.801 0.294 14.711 1 83.62 87 GLU A C 1
ATOM 686 O O . GLU A 1 87 ? -7.234 -0.797 14.805 1 83.62 87 GLU A O 1
ATOM 691 N N . PRO A 1 88 ? -7.547 1.159 13.758 1 86.81 88 PRO A N 1
ATOM 692 C CA . PRO A 1 88 ? -6.555 0.714 12.781 1 86.81 88 PRO A CA 1
ATOM 693 C C . PRO A 1 88 ? -5.176 0.482 13.398 1 86.81 88 PRO A C 1
ATOM 695 O O . PRO A 1 88 ? -4.449 -0.421 12.977 1 86.81 88 PRO A O 1
ATOM 698 N N . LYS A 1 89 ? -4.883 1.272 14.383 1 90.5 89 LYS A N 1
ATOM 699 C CA . LYS A 1 89 ? -3.609 1.092 15.07 1 90.5 89 LYS A CA 1
ATOM 700 C C . LYS A 1 89 ? -3.529 -0.284 15.727 1 90.5 89 LYS A C 1
ATOM 702 O O . LYS A 1 89 ? -2.549 -1.009 15.539 1 90.5 89 LYS A O 1
ATOM 707 N N . ASN A 1 90 ? -4.578 -0.63 16.406 1 89.62 90 ASN A N 1
ATOM 708 C CA . ASN A 1 90 ? -4.613 -1.901 17.125 1 89.62 90 ASN A CA 1
ATOM 709 C C . ASN A 1 90 ? -4.711 -3.084 16.156 1 89.62 90 ASN A C 1
ATOM 711 O O . ASN A 1 90 ? -4.199 -4.168 16.453 1 89.62 90 ASN A O 1
ATOM 715 N N . ARG A 1 91 ? -5.289 -2.887 15.062 1 87.62 91 ARG A N 1
ATOM 716 C CA . ARG A 1 91 ? -5.504 -3.955 14.094 1 87.62 91 ARG A CA 1
ATOM 717 C C . ARG A 1 91 ? -4.18 -4.461 13.531 1 87.62 91 ARG A C 1
ATOM 719 O O . ARG A 1 91 ? -4.051 -5.637 13.188 1 87.62 91 ARG A O 1
ATOM 726 N N . VAL A 1 92 ? -3.234 -3.594 13.469 1 92.88 92 VAL A N 1
ATOM 727 C CA . VAL A 1 92 ? -1.922 -3.971 12.953 1 92.88 92 VAL A CA 1
ATOM 728 C C . VAL A 1 92 ? -1.362 -5.133 13.773 1 92.88 92 VAL A C 1
ATOM 730 O O . VAL A 1 92 ? -0.779 -6.066 13.211 1 92.88 92 VAL A O 1
ATOM 733 N N . GLU A 1 93 ? -1.538 -5.082 15.055 1 90.88 93 GLU A N 1
ATOM 734 C CA . GLU A 1 93 ? -1.034 -6.129 15.945 1 90.88 93 GLU A CA 1
ATOM 735 C C . GLU A 1 93 ? -2.004 -7.301 16.016 1 90.88 93 GLU A C 1
ATOM 737 O O . GLU A 1 93 ? -1.583 -8.461 16.062 1 90.88 93 GLU A O 1
ATOM 742 N N . LYS A 1 94 ? -3.256 -7.059 16.016 1 88.75 94 LYS A N 1
ATOM 743 C CA . LYS A 1 94 ? -4.27 -8.078 16.266 1 88.75 94 LYS A CA 1
ATOM 744 C C . LYS A 1 94 ? -4.535 -8.914 15.016 1 88.75 94 LYS A C 1
ATOM 746 O O . LYS A 1 94 ? -4.852 -10.102 15.109 1 88.75 94 LYS A O 1
ATOM 751 N N . GLN A 1 95 ? -4.438 -8.273 13.859 1 88.56 95 GLN A N 1
ATOM 752 C CA . GLN A 1 95 ? -4.785 -8.961 12.617 1 88.56 95 GLN A CA 1
ATOM 753 C C . GLN A 1 95 ? -3.789 -8.633 11.508 1 88.56 95 GLN A C 1
ATOM 755 O O . GLN A 1 95 ? -4.172 -8.141 10.445 1 88.56 95 GLN A O 1
ATOM 760 N N . PRO A 1 96 ? -2.543 -8.992 11.695 1 91.44 96 PRO A N 1
ATOM 761 C CA . PRO A 1 96 ? -1.536 -8.672 10.688 1 91.44 96 PRO A CA 1
ATOM 762 C C . PRO A 1 96 ? -1.829 -9.328 9.336 1 91.44 96 PRO A C 1
ATOM 764 O O . PRO A 1 96 ? -1.495 -8.766 8.289 1 91.44 96 PRO A O 1
ATOM 767 N N . ASP A 1 97 ? -2.498 -10.445 9.344 1 90.12 97 ASP A N 1
ATOM 768 C CA . ASP A 1 97 ? -2.766 -11.18 8.109 1 90.12 97 ASP A CA 1
ATOM 769 C C . ASP A 1 97 ? -3.76 -10.43 7.23 1 90.12 97 ASP A C 1
ATOM 771 O O . ASP A 1 97 ? -3.748 -10.578 6.008 1 90.12 97 ASP A O 1
ATOM 775 N N . TRP A 1 98 ? -4.551 -9.664 7.887 1 89.06 98 TRP A N 1
ATOM 776 C CA . TRP A 1 98 ? -5.484 -8.844 7.121 1 89.06 98 TRP A CA 1
ATOM 777 C C . TRP A 1 98 ? -4.738 -7.91 6.176 1 89.06 98 TRP A C 1
ATOM 779 O O . TRP A 1 98 ? -5.109 -7.773 5.008 1 89.06 98 TRP A O 1
ATOM 789 N N . TYR A 1 99 ? -3.738 -7.336 6.656 1 93 99 TYR A N 1
ATOM 790 C CA . TYR A 1 99 ? -2.947 -6.418 5.848 1 93 99 TYR A CA 1
ATOM 791 C C . TYR A 1 99 ? -2.166 -7.168 4.777 1 93 99 TYR A C 1
ATOM 793 O O . TYR A 1 99 ? -1.997 -6.676 3.658 1 93 99 TYR A O 1
ATOM 801 N N . LYS A 1 100 ? -1.688 -8.359 5.105 1 93.38 100 LYS A N 1
ATOM 802 C CA . LYS A 1 100 ? -1.01 -9.18 4.105 1 93.38 100 LYS A CA 1
ATOM 803 C C . LYS A 1 100 ? -1.915 -9.445 2.904 1 93.38 100 LYS A C 1
ATOM 805 O O . LYS A 1 100 ? -1.492 -9.289 1.757 1 93.38 100 LYS A O 1
ATOM 810 N N . LEU A 1 101 ? -3.117 -9.773 3.211 1 93.56 101 LEU A N 1
ATOM 811 C CA . LEU A 1 101 ? -4.078 -10.086 2.158 1 93.56 101 LEU A CA 1
ATOM 812 C C . LEU A 1 101 ? -4.445 -8.836 1.37 1 93.56 101 LEU A C 1
ATOM 814 O O . LEU A 1 101 ? -4.648 -8.898 0.155 1 93.56 101 LEU A O 1
ATOM 818 N N . ARG A 1 102 ? -4.562 -7.734 2.033 1 94.44 102 ARG A N 1
ATOM 819 C CA . ARG A 1 102 ? -4.871 -6.473 1.366 1 94.44 102 ARG A CA 1
ATOM 820 C C . ARG A 1 102 ? -3.793 -6.117 0.348 1 94.44 102 ARG A C 1
ATOM 822 O O . ARG A 1 102 ? -4.102 -5.785 -0.799 1 94.44 102 ARG A O 1
ATOM 829 N N . TYR A 1 103 ? -2.561 -6.215 0.757 1 95.5 103 TYR A N 1
ATOM 830 C CA . TYR A 1 103 ? -1.473 -5.836 -0.137 1 95.5 103 TYR A CA 1
ATOM 831 C C . TYR A 1 103 ? -1.354 -6.812 -1.3 1 95.5 103 TYR A C 1
ATOM 833 O O . TYR A 1 103 ? -0.982 -6.426 -2.41 1 95.5 103 TYR A O 1
ATOM 841 N N . GLU A 1 104 ? -1.716 -8.117 -1.003 1 92.81 104 GLU A N 1
ATOM 842 C CA . GLU A 1 104 ? -1.839 -9.062 -2.115 1 92.81 104 GLU A CA 1
ATOM 843 C C . GLU A 1 104 ? -2.891 -8.594 -3.117 1 92.81 104 GLU A C 1
ATOM 845 O O . GLU A 1 104 ? -2.66 -8.625 -4.328 1 92.81 104 GLU A O 1
ATOM 850 N N . PHE A 1 105 ? -3.941 -8.203 -2.592 1 95.06 105 PHE A N 1
ATOM 851 C CA . PHE A 1 105 ? -5.074 -7.777 -3.408 1 95.06 105 PHE A CA 1
ATOM 852 C C . PHE A 1 105 ? -4.738 -6.504 -4.172 1 95.06 105 PHE A C 1
ATOM 854 O O . PHE A 1 105 ? -5.098 -6.363 -5.344 1 95.06 105 PHE A O 1
ATOM 861 N N . PHE A 1 106 ? -4.031 -5.539 -3.531 1 96.62 106 PHE A N 1
ATOM 862 C CA . PHE A 1 106 ? -3.607 -4.305 -4.18 1 96.62 106 PHE A CA 1
ATOM 863 C C . PHE A 1 106 ? -2.705 -4.605 -5.375 1 96.62 106 PHE A C 1
ATOM 865 O O . PHE A 1 106 ? -2.918 -4.074 -6.469 1 96.62 106 PHE A O 1
ATOM 872 N N . ALA A 1 107 ? -1.723 -5.453 -5.141 1 93.25 107 ALA A N 1
ATOM 873 C CA . ALA A 1 107 ? -0.788 -5.812 -6.203 1 93.25 107 ALA A CA 1
ATOM 874 C C . ALA A 1 107 ? -1.516 -6.457 -7.379 1 93.25 107 ALA A C 1
ATOM 876 O O . ALA A 1 107 ? -1.246 -6.137 -8.539 1 93.25 107 ALA A O 1
ATOM 877 N N . LEU A 1 108 ? -2.469 -7.301 -7.078 1 91.5 108 LEU A N 1
ATOM 878 C CA . LEU A 1 108 ? -3.256 -7.965 -8.109 1 91.5 108 LEU A CA 1
ATOM 879 C C . LEU A 1 108 ? -4.078 -6.957 -8.906 1 91.5 108 LEU A C 1
ATOM 881 O O . LEU A 1 108 ? -4.137 -7.031 -10.133 1 91.5 108 LEU A O 1
ATOM 885 N N . GLY A 1 109 ? -4.727 -6.086 -8.211 1 93.81 109 GLY A N 1
ATOM 886 C CA . GLY A 1 109 ? -5.566 -5.09 -8.859 1 93.81 109 GLY A CA 1
ATOM 887 C C . GLY A 1 109 ? -4.789 -4.156 -9.766 1 93.81 109 GLY A C 1
ATOM 888 O O . GLY A 1 109 ? -5.312 -3.688 -10.781 1 93.81 109 GLY A O 1
ATOM 889 N N . LEU A 1 110 ? -3.574 -3.869 -9.414 1 93.69 110 LEU A N 1
ATOM 890 C CA . LEU A 1 110 ? -2.744 -2.949 -10.18 1 93.69 110 LEU A CA 1
ATOM 891 C C . LEU A 1 110 ? -2.266 -3.602 -11.477 1 93.69 110 LEU A C 1
ATOM 893 O O . LEU A 1 110 ? -2.068 -2.918 -12.484 1 93.69 110 LEU A O 1
ATOM 897 N N . ARG A 1 111 ? -2.084 -4.887 -11.5 1 89 111 ARG A N 1
ATOM 898 C CA . ARG A 1 111 ? -1.514 -5.516 -12.688 1 89 111 ARG A CA 1
ATOM 899 C C . ARG A 1 111 ? -2.598 -6.184 -13.531 1 89 111 ARG A C 1
ATOM 901 O O . ARG A 1 111 ? -2.385 -6.48 -14.711 1 89 111 ARG A O 1
ATOM 908 N N . ASN A 1 112 ? -3.732 -6.469 -12.898 1 89.19 112 ASN A N 1
ATOM 909 C CA . ASN A 1 112 ? -4.824 -7.156 -13.578 1 89.19 112 ASN A CA 1
ATOM 910 C C . ASN A 1 112 ? -6.066 -6.273 -13.68 1 89.19 112 ASN A C 1
ATOM 912 O O . ASN A 1 112 ? -6.785 -6.09 -12.695 1 89.19 112 ASN A O 1
ATOM 916 N N . SER A 1 113 ? -6.367 -5.883 -14.875 1 90.25 113 SER A N 1
ATOM 917 C CA . SER A 1 113 ? -7.457 -4.941 -15.094 1 90.25 113 SER A CA 1
ATOM 918 C C . SER A 1 113 ? -8.805 -5.559 -14.719 1 90.25 113 SER A C 1
ATOM 920 O O . SER A 1 113 ? -9.742 -4.84 -14.375 1 90.25 113 SER A O 1
ATOM 922 N N . SER A 1 114 ? -8.891 -6.875 -14.766 1 90.56 114 SER A N 1
ATOM 923 C CA . SER A 1 114 ? -10.148 -7.535 -14.422 1 90.56 114 SER A CA 1
ATOM 924 C C . SER A 1 114 ? -10.391 -7.52 -12.914 1 90.56 114 SER A C 1
ATOM 926 O O . SER A 1 114 ? -11.531 -7.66 -12.469 1 90.56 114 SER A O 1
ATOM 928 N N . ILE A 1 115 ? -9.336 -7.34 -12.141 1 92.62 115 ILE A N 1
ATOM 929 C CA . ILE A 1 115 ? -9.422 -7.359 -10.68 1 92.62 115 ILE A CA 1
ATOM 930 C C . ILE A 1 115 ? -9.484 -5.926 -10.156 1 92.62 115 ILE A C 1
ATOM 932 O O . ILE A 1 115 ? -9.977 -5.688 -9.047 1 92.62 115 ILE A O 1
ATOM 936 N N . ALA A 1 116 ? -9.047 -4.969 -10.953 1 94.94 116 ALA A N 1
ATOM 937 C CA . ALA A 1 116 ? -8.914 -3.568 -10.57 1 94.94 116 ALA A CA 1
ATOM 938 C C . ALA A 1 116 ? -10.227 -3.021 -10.023 1 94.94 116 ALA A C 1
ATOM 940 O O . ALA A 1 116 ? -10.25 -2.361 -8.984 1 94.94 116 ALA A O 1
ATOM 941 N N . PRO A 1 117 ? -11.375 -3.385 -10.625 1 95.31 117 PRO A N 1
ATOM 942 C CA . PRO A 1 117 ? -12.633 -2.842 -10.117 1 95.31 117 PRO A CA 1
ATOM 943 C C . PRO A 1 117 ? -12.961 -3.33 -8.711 1 95.31 117 PRO A C 1
ATOM 945 O O . PRO A 1 117 ? -13.5 -2.572 -7.898 1 95.31 117 PRO A O 1
ATOM 948 N N . ALA A 1 118 ? -12.641 -4.59 -8.445 1 94 118 ALA A N 1
ATOM 949 C CA . ALA A 1 118 ? -12.914 -5.141 -7.121 1 94 118 ALA A CA 1
ATOM 950 C C . ALA A 1 118 ? -12.055 -4.461 -6.059 1 94 118 ALA A C 1
ATOM 952 O O . ALA A 1 118 ? -12.523 -4.191 -4.949 1 94 118 ALA A O 1
ATOM 953 N N . VAL A 1 119 ? -10.836 -4.188 -6.371 1 96.62 119 VAL A N 1
ATOM 954 C CA . VAL A 1 119 ? -9.938 -3.504 -5.441 1 96.62 119 VAL A CA 1
ATOM 955 C C . VAL A 1 119 ? -10.414 -2.068 -5.23 1 96.62 119 VAL A C 1
ATOM 957 O O . VAL A 1 119 ? -10.422 -1.569 -4.102 1 96.62 119 VAL A O 1
ATOM 960 N N . ASN A 1 120 ? -10.797 -1.454 -6.344 1 97 120 ASN A N 1
ATOM 961 C CA . ASN A 1 120 ? -11.312 -0.095 -6.23 1 97 120 ASN A CA 1
ATOM 962 C C . ASN A 1 120 ? -12.562 -0.044 -5.352 1 97 120 ASN A C 1
ATOM 964 O O . ASN A 1 120 ? -12.75 0.906 -4.59 1 97 120 ASN A O 1
ATOM 968 N N . GLU A 1 121 ? -13.375 -1.013 -5.48 1 94.94 121 GLU A N 1
ATOM 969 C CA . GLU A 1 121 ? -14.562 -1.081 -4.645 1 94.94 121 GLU A CA 1
ATOM 970 C C . GLU A 1 121 ? -14.195 -1.199 -3.168 1 94.94 121 GLU A C 1
ATOM 972 O O . GLU A 1 121 ? -14.852 -0.597 -2.311 1 94.94 121 GLU A O 1
ATOM 977 N N . LEU A 1 122 ? -13.234 -1.986 -2.889 1 94.75 122 LEU A N 1
ATOM 978 C CA . LEU A 1 122 ? -12.75 -2.143 -1.521 1 94.75 122 LEU A CA 1
ATOM 979 C C . LEU A 1 122 ? -12.242 -0.814 -0.969 1 94.75 122 LEU A C 1
ATOM 981 O O . LEU A 1 122 ? -12.586 -0.433 0.153 1 94.75 122 LEU A O 1
ATOM 985 N N . LEU A 1 123 ? -11.438 -0.126 -1.745 1 96.19 123 LEU A N 1
ATOM 986 C CA . LEU A 1 123 ? -10.898 1.164 -1.334 1 96.19 123 LEU A CA 1
ATOM 987 C C . LEU A 1 123 ? -12.008 2.193 -1.163 1 96.19 123 LEU A C 1
ATOM 989 O O . LEU A 1 123 ? -12 2.969 -0.204 1 96.19 123 LEU A O 1
ATOM 993 N N . GLU A 1 124 ? -12.969 2.143 -2.078 1 94.69 124 GLU A N 1
ATOM 994 C CA . GLU A 1 124 ? -14.102 3.055 -2.002 1 94.69 124 GLU A CA 1
ATOM 995 C C . GLU A 1 124 ? -14.914 2.818 -0.733 1 94.69 124 GLU A C 1
ATOM 997 O O . GLU A 1 124 ? -15.344 3.77 -0.075 1 94.69 124 GLU A O 1
ATOM 1002 N N . ASN A 1 125 ? -15.133 1.602 -0.453 1 91.94 125 ASN A N 1
ATOM 1003 C CA . ASN A 1 125 ? -15.836 1.272 0.78 1 91.94 125 ASN A CA 1
ATOM 1004 C C . ASN A 1 125 ? -15.102 1.81 2.006 1 91.94 125 ASN A C 1
ATOM 1006 O O . ASN A 1 125 ? -15.734 2.334 2.93 1 91.94 125 ASN A O 1
ATOM 1010 N N . GLY A 1 126 ? -13.781 1.636 2.037 1 91.38 126 GLY A N 1
ATOM 1011 C CA . GLY A 1 126 ? -12.984 2.186 3.123 1 91.38 126 GLY A CA 1
ATOM 1012 C C . GLY A 1 126 ? -13.078 3.695 3.227 1 91.38 126 GLY A C 1
ATOM 1013 O O . GLY A 1 126 ? -13.289 4.238 4.312 1 91.38 126 GLY A O 1
ATOM 1014 N N . ARG A 1 127 ? -12.984 4.367 2.092 1 92.88 127 ARG A N 1
ATOM 1015 C CA . ARG A 1 127 ? -13.07 5.824 2.08 1 92.88 127 ARG A CA 1
ATOM 1016 C C . ARG A 1 127 ? -14.438 6.293 2.561 1 92.88 127 ARG A C 1
ATOM 1018 O O . ARG A 1 127 ? -14.539 7.258 3.324 1 92.88 127 ARG A O 1
ATOM 1025 N N . GLN A 1 128 ? -15.445 5.633 2.111 1 89.12 128 GLN A N 1
ATOM 1026 C CA . GLN A 1 128 ? -16.797 6 2.508 1 89.12 128 GLN A CA 1
ATOM 1027 C C . GLN A 1 128 ? -17 5.816 4.008 1 89.12 128 GLN A C 1
ATOM 1029 O O . GLN A 1 128 ? -17.641 6.645 4.66 1 89.12 128 GLN A O 1
ATOM 1034 N N . GLY A 1 129 ? -16.531 4.727 4.5 1 85.88 129 GLY A N 1
ATOM 1035 C CA . GLY A 1 129 ? -16.609 4.516 5.934 1 85.88 129 GLY A CA 1
ATOM 1036 C C . GLY A 1 129 ? -15.922 5.602 6.738 1 85.88 129 GLY A C 1
ATOM 1037 O O . GLY A 1 129 ? -16.469 6.102 7.723 1 85.88 129 GLY A O 1
ATOM 1038 N N . ILE A 1 130 ? -14.727 5.988 6.344 1 88.44 130 ILE A N 1
ATOM 1039 C CA . ILE A 1 130 ? -13.969 7.031 7.02 1 88.44 130 ILE A CA 1
ATOM 1040 C C . ILE A 1 130 ? -14.68 8.375 6.867 1 88.44 130 ILE A C 1
ATOM 1042 O O . ILE A 1 130 ? -14.781 9.141 7.824 1 88.44 130 ILE A O 1
ATOM 1046 N N . SER A 1 131 ? -15.156 8.633 5.629 1 88.19 131 SER A N 1
ATOM 1047 C CA . SER A 1 131 ? -15.867 9.875 5.344 1 88.19 131 SER A CA 1
ATOM 1048 C C . SER A 1 131 ? -17.078 10.047 6.258 1 88.19 131 SER A C 1
ATOM 1050 O O . SER A 1 131 ? -17.359 11.156 6.715 1 88.19 131 SER A O 1
ATOM 1052 N N . HIS A 1 132 ? -17.734 9.023 6.477 1 83.81 132 HIS A N 1
ATOM 1053 C CA . HIS A 1 132 ? -18.906 9.07 7.336 1 83.81 132 HIS A CA 1
ATOM 1054 C C . HIS A 1 132 ? -18.531 9.484 8.758 1 83.81 132 HIS A C 1
ATOM 1056 O O . HIS A 1 132 ? -19.25 10.258 9.383 1 83.81 132 HIS A O 1
ATOM 1062 N N . ILE A 1 133 ? -17.453 9.031 9.219 1 81.5 133 ILE A N 1
ATOM 1063 C CA . ILE A 1 133 ? -16.984 9.375 10.562 1 81.5 133 ILE A CA 1
ATOM 1064 C C . ILE A 1 133 ? -16.516 10.828 10.586 1 81.5 133 ILE A C 1
ATOM 1066 O O . ILE A 1 133 ? -16.844 11.57 11.516 1 81.5 133 ILE A O 1
ATOM 1070 N N . LEU A 1 134 ? -15.781 11.195 9.539 1 83.62 134 LEU A N 1
ATOM 1071 C CA . LEU A 1 134 ? -15.219 12.539 9.469 1 83.62 134 LEU A CA 1
ATOM 1072 C C . LEU A 1 134 ? -16.328 13.586 9.391 1 83.62 134 LEU A C 1
ATOM 1074 O O . LEU A 1 134 ? -16.188 14.68 9.953 1 83.62 134 LEU A O 1
ATOM 1078 N N . GLN A 1 135 ? -17.359 13.32 8.664 1 81.25 135 GLN A N 1
ATOM 1079 C CA . GLN A 1 135 ? -18.469 14.242 8.5 1 81.25 135 GLN A CA 1
ATOM 1080 C C . GLN A 1 135 ? -19.094 14.586 9.852 1 81.25 135 GLN A C 1
ATOM 1082 O O . GLN A 1 135 ? -19.609 15.688 10.039 1 81.25 135 GLN A O 1
ATOM 1087 N N . ASN A 1 136 ? -19 13.75 10.727 1 72.88 136 ASN A N 1
ATOM 1088 C CA . ASN A 1 136 ? -19.625 13.961 12.023 1 72.88 136 ASN A CA 1
ATOM 1089 C C . ASN A 1 136 ? -18.641 14.508 13.047 1 72.88 136 ASN A C 1
ATOM 1091 O O . ASN A 1 136 ? -19.016 14.844 14.172 1 72.88 136 ASN A O 1
ATOM 1095 N N . THR A 1 137 ? -17.391 14.523 12.68 1 72.06 137 THR A N 1
ATOM 1096 C CA . THR A 1 137 ? -16.359 14.938 13.633 1 72.06 137 THR A CA 1
ATOM 1097 C C . THR A 1 137 ? -15.766 16.281 13.227 1 72.06 137 THR A C 1
ATOM 1099 O O . THR A 1 137 ? -15.492 17.125 14.078 1 72.06 137 THR A O 1
ATOM 1102 N N . LEU A 1 138 ? -15.57 16.344 11.883 1 69.75 138 LEU A N 1
ATOM 1103 C CA . LEU A 1 138 ? -14.945 17.578 11.406 1 69.75 138 LEU A CA 1
ATOM 1104 C C . LEU A 1 138 ? -15.984 18.672 11.195 1 69.75 138 LEU A C 1
ATOM 1106 O O . LEU A 1 138 ? -17 18.438 10.547 1 69.75 138 LEU A O 1
ATOM 1110 N N . LYS A 1 139 ? -15.953 19.672 11.898 1 65.44 139 LYS A N 1
ATOM 1111 C CA . LYS A 1 139 ? -16.922 20.75 11.977 1 65.44 139 LYS A CA 1
ATOM 1112 C C . LYS A 1 139 ? -16.75 21.719 10.812 1 65.44 139 LYS A C 1
ATOM 1114 O O . LYS A 1 139 ? -17.641 22.547 10.555 1 65.44 139 LYS A O 1
ATOM 1119 N N . ASN A 1 140 ? -15.594 21.688 10.234 1 63.03 140 ASN A N 1
ATOM 1120 C CA . ASN A 1 140 ? -15.359 22.656 9.164 1 63.03 140 ASN A CA 1
ATOM 1121 C C . ASN A 1 140 ? -15.977 22.203 7.848 1 63.03 140 ASN A C 1
ATOM 1123 O O . ASN A 1 140 ? -15.562 21.188 7.277 1 63.03 140 ASN A O 1
ATOM 1127 N N . PRO A 1 141 ? -17.031 22.828 7.473 1 58.44 141 PRO A N 1
ATOM 1128 C CA . PRO A 1 141 ? -17.75 22.453 6.25 1 58.44 141 PRO A CA 1
ATOM 1129 C C . PRO A 1 141 ? -16.859 22.531 5.004 1 58.44 141 PRO A C 1
ATOM 1131 O O . PRO A 1 141 ? -17.203 21.953 3.967 1 58.44 141 PRO A O 1
ATOM 1134 N N . HIS A 1 142 ? -15.797 23.188 5.074 1 62.12 142 HIS A N 1
ATOM 1135 C CA . HIS A 1 142 ? -14.977 23.422 3.887 1 62.12 142 HIS A CA 1
ATOM 1136 C C . HIS A 1 142 ? -13.922 22.328 3.725 1 62.12 142 HIS A C 1
ATOM 1138 O O . HIS A 1 142 ? -13.172 22.328 2.748 1 62.12 142 HIS A O 1
ATOM 1144 N N . GLN A 1 143 ? -14.07 21.469 4.496 1 74.31 143 GLN A N 1
ATOM 1145 C CA . GLN A 1 143 ? -13.047 20.438 4.43 1 74.31 143 GLN A CA 1
ATOM 1146 C C . GLN A 1 143 ? -13.398 19.391 3.375 1 74.31 143 GLN A C 1
ATOM 1148 O O . GLN A 1 143 ? -14.555 18.984 3.25 1 74.31 143 GLN A O 1
ATOM 1153 N N . ASP A 1 144 ? -12.414 19.203 2.588 1 87.62 144 ASP A N 1
ATOM 1154 C CA . ASP A 1 144 ? -12.547 18.141 1.604 1 87.62 144 ASP A CA 1
ATOM 1155 C C . ASP A 1 144 ? -12.523 16.766 2.273 1 87.62 144 ASP A C 1
ATOM 1157 O O . ASP A 1 144 ? -11.477 16.125 2.34 1 87.62 144 ASP A O 1
ATOM 1161 N N . ILE A 1 145 ? -13.719 16.312 2.693 1 89.81 145 ILE A N 1
ATOM 1162 C CA . ILE A 1 145 ? -13.906 15.086 3.467 1 89.81 145 ILE A CA 1
ATOM 1163 C C . ILE A 1 145 ? -13.398 13.891 2.662 1 89.81 145 ILE A C 1
ATOM 1165 O O . ILE A 1 145 ? -12.742 13 3.209 1 89.81 145 ILE A O 1
ATOM 1169 N N . GLU A 1 146 ? -13.68 13.953 1.384 1 92.38 146 GLU A N 1
ATOM 1170 C CA . GLU A 1 146 ? -13.297 12.836 0.526 1 92.38 146 GLU A CA 1
ATOM 1171 C C . GLU A 1 146 ? -11.781 12.695 0.446 1 92.38 146 GLU A C 1
ATOM 1173 O O . GLU A 1 146 ? -11.242 11.602 0.597 1 92.38 146 GLU A O 1
ATOM 1178 N N . SER A 1 147 ? -11.125 13.797 0.264 1 94.81 147 SER A N 1
ATOM 1179 C CA . SER A 1 147 ? -9.672 13.789 0.184 1 94.81 147 SER A CA 1
ATOM 1180 C C . SER A 1 147 ? -9.039 13.422 1.524 1 94.81 147 SER A C 1
ATOM 1182 O O . SER A 1 147 ? -8.047 12.703 1.572 1 94.81 147 SER A O 1
ATOM 1184 N N . THR A 1 148 ? -9.656 13.93 2.564 1 93.25 148 THR A N 1
ATOM 1185 C CA . THR A 1 148 ? -9.148 13.602 3.895 1 93.25 148 THR A CA 1
ATOM 1186 C C . THR A 1 148 ? -9.32 12.117 4.191 1 93.25 148 THR A C 1
ATOM 1188 O O . THR A 1 148 ? -8.438 11.484 4.766 1 93.25 148 THR A O 1
ATOM 1191 N N . ALA A 1 149 ? -10.422 11.57 3.779 1 93.06 149 ALA A N 1
ATOM 1192 C CA . ALA A 1 149 ? -10.68 10.148 3.969 1 93.06 149 ALA A CA 1
ATOM 1193 C C . ALA A 1 149 ? -9.672 9.305 3.193 1 93.06 149 ALA A C 1
ATOM 1195 O O . ALA A 1 149 ? -9.18 8.289 3.697 1 93.06 149 ALA A O 1
ATOM 1196 N N . ALA A 1 150 ? -9.391 9.75 1.967 1 96.56 150 ALA A N 1
ATOM 1197 C CA . ALA A 1 150 ? -8.414 9.055 1.134 1 96.56 150 ALA A CA 1
ATOM 1198 C C . ALA A 1 150 ? -7.031 9.07 1.78 1 96.56 150 ALA A C 1
ATOM 1200 O O . ALA A 1 150 ? -6.316 8.062 1.756 1 96.56 150 ALA A O 1
ATOM 1201 N N . LEU A 1 151 ? -6.699 10.172 2.354 1 96 151 LEU A N 1
ATOM 1202 C CA . LEU A 1 151 ? -5.414 10.32 3.033 1 96 151 LEU A CA 1
ATOM 1203 C C . LEU A 1 151 ? -5.34 9.406 4.254 1 96 151 LEU A C 1
ATOM 1205 O O . LEU A 1 151 ? -4.32 8.75 4.477 1 96 151 LEU A O 1
ATOM 1209 N N . LEU A 1 152 ? -6.391 9.406 5.012 1 93.75 152 LEU A N 1
ATOM 1210 C CA . LEU A 1 152 ? -6.414 8.57 6.203 1 93.75 152 LEU A CA 1
ATOM 1211 C C . LEU A 1 152 ? -6.316 7.094 5.832 1 93.75 152 LEU A C 1
ATOM 1213 O O . LEU A 1 152 ? -5.578 6.336 6.465 1 93.75 152 LEU A O 1
ATOM 1217 N N . LEU A 1 153 ? -7.016 6.699 4.793 1 95.06 153 LEU A N 1
ATOM 1218 C CA . LEU A 1 153 ? -6.949 5.32 4.32 1 95.06 153 LEU A CA 1
ATOM 1219 C C . LEU A 1 153 ? -5.527 4.949 3.922 1 95.06 153 LEU A C 1
ATOM 1221 O O . LEU A 1 153 ? -5.039 3.873 4.273 1 95.06 153 LEU A O 1
ATOM 1225 N N . ALA A 1 154 ? -4.879 5.855 3.189 1 97.25 154 ALA A N 1
ATOM 1226 C CA . ALA A 1 154 ? -3.49 5.66 2.787 1 97.25 154 ALA A CA 1
ATOM 1227 C C . ALA A 1 154 ? -2.584 5.504 4.008 1 97.25 154 ALA A C 1
ATOM 1229 O O . ALA A 1 154 ? -1.711 4.637 4.031 1 97.25 154 ALA A O 1
ATOM 1230 N N . CYS A 1 155 ? -2.803 6.309 4.992 1 96.69 155 CYS A N 1
ATOM 1231 C CA . CYS A 1 155 ? -1.989 6.277 6.203 1 96.69 155 CYS A CA 1
ATOM 1232 C C . CYS A 1 155 ? -2.189 4.973 6.965 1 96.69 155 CYS A C 1
ATOM 1234 O O . CYS A 1 155 ? -1.225 4.371 7.441 1 96.69 155 CYS A O 1
ATOM 1236 N N . PHE A 1 156 ? -3.432 4.52 7.074 1 95 156 PHE A N 1
ATOM 1237 C CA . P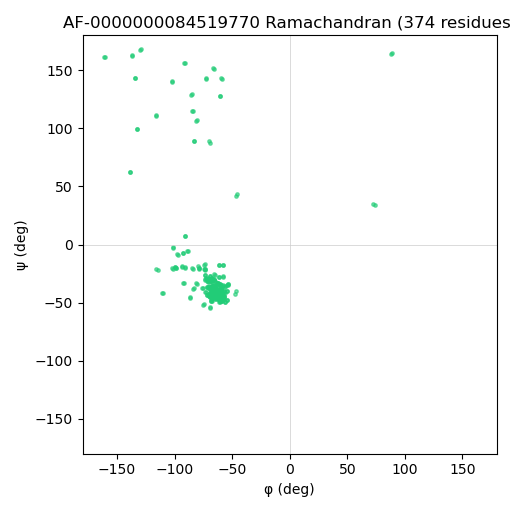HE A 1 156 ? -3.721 3.297 7.82 1 95 156 PHE A CA 1
ATOM 1238 C C . PHE A 1 156 ? -3.01 2.102 7.195 1 95 156 PHE A C 1
ATOM 1240 O O . PHE A 1 156 ? -2.328 1.346 7.891 1 95 156 PHE A O 1
ATOM 1247 N N . ASP A 1 157 ? -3.119 1.983 5.934 1 96.75 157 ASP A N 1
ATOM 1248 C CA . ASP A 1 157 ? -2.471 0.878 5.234 1 96.75 157 ASP A CA 1
ATOM 1249 C C . ASP A 1 157 ? -0.954 1.043 5.23 1 96.75 157 ASP A C 1
ATOM 1251 O O . ASP A 1 157 ? -0.219 0.085 5.48 1 96.75 157 ASP A O 1
ATOM 1255 N N . GLY A 1 158 ? -0.521 2.234 4.949 1 98 158 GLY A N 1
ATOM 1256 C CA . GLY A 1 158 ? 0.906 2.484 4.824 1 98 158 GLY A CA 1
ATOM 1257 C C . GLY A 1 158 ? 1.654 2.332 6.133 1 98 158 GLY A C 1
ATOM 1258 O O . GLY A 1 158 ? 2.768 1.802 6.16 1 98 158 GLY A O 1
ATOM 1259 N N . LEU A 1 159 ? 1.104 2.824 7.234 1 97.75 159 LEU A N 1
ATOM 1260 C CA . LEU A 1 159 ? 1.743 2.695 8.539 1 97.75 159 LEU A CA 1
ATOM 1261 C C . LEU A 1 159 ? 1.757 1.242 9 1 97.75 159 LEU A C 1
ATOM 1263 O O . LEU A 1 159 ? 2.721 0.792 9.625 1 97.75 159 LEU A O 1
ATOM 1267 N N . ALA A 1 160 ? 0.666 0.538 8.719 1 97.19 160 ALA A N 1
ATOM 1268 C CA . ALA A 1 160 ? 0.637 -0.887 9.039 1 97.19 160 ALA A CA 1
ATOM 1269 C C . ALA A 1 160 ? 1.757 -1.633 8.32 1 97.19 160 ALA A C 1
ATOM 1271 O O . ALA A 1 160 ? 2.445 -2.461 8.922 1 97.19 160 ALA A O 1
ATOM 1272 N N . LEU A 1 161 ? 1.927 -1.317 7.047 1 98.06 161 LEU A N 1
ATOM 1273 C CA . LEU A 1 161 ? 2.988 -1.916 6.246 1 98.06 161 LEU A CA 1
ATOM 1274 C C . LEU A 1 161 ? 4.352 -1.686 6.891 1 98.06 161 LEU A C 1
ATOM 1276 O O . LEU A 1 161 ? 5.129 -2.627 7.059 1 98.06 161 LEU A O 1
ATOM 1280 N N . GLN A 1 162 ? 4.586 -0.43 7.234 1 98.06 162 GLN A N 1
ATOM 1281 C CA . GLN A 1 162 ? 5.879 -0.069 7.812 1 98.06 162 GLN A CA 1
ATOM 1282 C C . GLN A 1 162 ? 6.098 -0.77 9.148 1 98.06 162 GLN A C 1
ATOM 1284 O O . GLN A 1 162 ? 7.195 -1.262 9.422 1 98.06 162 GLN A O 1
ATOM 1289 N N . LYS A 1 163 ? 5.105 -0.861 9.969 1 97.88 163 LYS A N 1
ATOM 1290 C CA . LYS A 1 163 ? 5.211 -1.519 11.273 1 97.88 163 LYS A CA 1
ATOM 1291 C C . LYS A 1 163 ? 5.441 -3.02 11.109 1 97.88 163 LYS A C 1
ATOM 1293 O O . LYS A 1 163 ? 6.27 -3.604 11.812 1 97.88 163 LYS A O 1
ATOM 1298 N N . LEU A 1 164 ? 4.734 -3.625 10.211 1 96.69 164 LEU A N 1
ATOM 1299 C CA . LEU A 1 164 ? 4.82 -5.07 10.023 1 96.69 164 LEU A CA 1
ATOM 1300 C C . LEU A 1 164 ? 6.191 -5.469 9.484 1 96.69 164 LEU A C 1
ATOM 1302 O O . LEU A 1 164 ? 6.684 -6.559 9.781 1 96.69 164 LEU A O 1
ATOM 1306 N N . LEU A 1 165 ? 6.828 -4.582 8.742 1 97.12 165 LEU A N 1
ATOM 1307 C CA . LEU A 1 165 ? 8.117 -4.891 8.125 1 97.12 165 LEU A CA 1
ATOM 1308 C C . LEU A 1 165 ? 9.266 -4.434 9.016 1 97.12 165 LEU A C 1
ATOM 1310 O O . LEU A 1 165 ? 10.406 -4.871 8.836 1 97.12 165 LEU A O 1
ATOM 1314 N N . ASP A 1 166 ? 8.969 -3.541 9.93 1 96.5 166 ASP A N 1
ATOM 1315 C CA . ASP A 1 166 ? 9.938 -3.055 10.898 1 96.5 166 ASP A CA 1
ATOM 1316 C C . ASP A 1 166 ? 9.359 -3.066 12.312 1 96.5 166 ASP A C 1
ATOM 1318 O O . ASP A 1 166 ? 8.758 -2.082 12.75 1 96.5 166 ASP A O 1
ATOM 1322 N N . PRO A 1 167 ? 9.703 -4.078 13.055 1 93.19 167 PRO A N 1
ATOM 1323 C CA . PRO A 1 167 ? 9.156 -4.191 14.406 1 93.19 167 PRO A CA 1
ATOM 1324 C C . PRO A 1 167 ? 9.547 -3.021 15.305 1 93.19 167 PRO A C 1
ATOM 1326 O O . PRO A 1 167 ? 8.883 -2.76 16.312 1 93.19 167 PRO A O 1
ATOM 1329 N N . ASN A 1 168 ? 10.57 -2.271 14.914 1 94.38 168 ASN A N 1
ATOM 1330 C CA . ASN A 1 168 ? 11.039 -1.161 15.734 1 94.38 168 ASN A CA 1
ATOM 1331 C C . ASN A 1 168 ? 10.367 0.151 15.344 1 94.38 168 ASN A C 1
ATOM 1333 O O . ASN A 1 168 ? 10.539 1.169 16.016 1 94.38 168 ASN A O 1
ATOM 1337 N N . PHE A 1 169 ? 9.641 0.039 14.281 1 95.12 169 PHE A N 1
ATOM 1338 C CA . PHE A 1 169 ? 8.898 1.229 13.883 1 95.12 169 PHE A CA 1
ATOM 1339 C C . PHE A 1 169 ? 7.922 1.651 14.969 1 95.12 169 PHE A C 1
ATOM 1341 O O . PHE A 1 169 ? 7.125 0.841 15.445 1 95.12 169 PHE A O 1
ATOM 1348 N N . ASN A 1 170 ? 7.988 2.934 15.359 1 95.31 170 ASN A N 1
ATOM 1349 C CA . ASN A 1 170 ? 7.125 3.453 16.406 1 95.31 170 ASN A CA 1
ATOM 1350 C C . ASN A 1 170 ? 5.758 3.855 15.875 1 95.31 170 ASN A C 1
ATOM 1352 O O . ASN A 1 170 ? 5.523 5.027 15.57 1 95.31 170 ASN A O 1
ATOM 1356 N N . LEU A 1 171 ? 4.887 2.877 15.891 1 95.94 171 LEU A N 1
ATOM 1357 C CA . LEU A 1 171 ? 3.543 3.074 15.359 1 95.94 171 LEU A CA 1
ATOM 1358 C C . LEU A 1 171 ? 2.77 4.09 16.188 1 95.94 171 LEU A C 1
ATOM 1360 O O . LEU A 1 171 ? 2.033 4.914 15.641 1 95.94 171 LEU A O 1
ATOM 1364 N N . GLU A 1 172 ? 2.961 4.086 17.484 1 94.5 172 GLU A N 1
ATOM 1365 C CA . GLU A 1 172 ? 2.27 4.996 18.391 1 94.5 172 GLU A CA 1
ATOM 1366 C C . GLU A 1 172 ? 2.605 6.449 18.062 1 94.5 172 GLU A C 1
ATOM 1368 O O . GLU A 1 172 ? 1.715 7.301 18.016 1 94.5 172 GLU A O 1
ATOM 1373 N N . SER A 1 173 ? 3.857 6.711 17.844 1 94.62 173 SER A N 1
ATOM 1374 C CA . SER A 1 173 ? 4.289 8.07 17.516 1 94.62 173 SER A CA 1
ATOM 1375 C C . SER A 1 173 ? 3.707 8.531 16.188 1 94.62 173 SER A C 1
ATOM 1377 O O . SER A 1 173 ? 3.316 9.688 16.031 1 94.62 173 SER A O 1
ATOM 1379 N N . ALA A 1 174 ? 3.658 7.637 15.234 1 95.38 174 ALA A N 1
ATOM 1380 C CA . ALA A 1 174 ? 3.109 7.98 13.922 1 95.38 174 ALA A CA 1
ATOM 1381 C C . ALA A 1 174 ? 1.629 8.344 14.031 1 95.38 174 ALA A C 1
ATOM 1383 O O . ALA A 1 174 ? 1.179 9.32 13.438 1 95.38 174 ALA A O 1
ATOM 1384 N N . TYR A 1 175 ? 0.881 7.586 14.82 1 94.38 175 TYR A N 1
ATOM 1385 C CA . TYR A 1 175 ? -0.545 7.852 14.969 1 94.38 175 TYR A CA 1
ATOM 1386 C C . TYR A 1 175 ? -0.778 9.125 15.781 1 94.38 175 TYR A C 1
ATOM 1388 O O . TYR A 1 175 ? -1.772 9.82 15.578 1 94.38 175 TYR A O 1
ATOM 1396 N N . HIS A 1 176 ? 0.14 9.43 16.688 1 91.44 176 HIS A N 1
ATOM 1397 C CA . HIS A 1 176 ? 0.053 10.688 17.406 1 91.44 176 HIS A CA 1
ATOM 1398 C C . HIS A 1 176 ? 0.2 11.883 16.469 1 91.44 176 HIS A C 1
ATOM 1400 O O . HIS A 1 176 ? -0.557 12.852 16.562 1 91.44 176 HIS A O 1
ATOM 1406 N N . VAL A 1 177 ? 1.144 11.797 15.594 1 91.12 177 VAL A N 1
ATOM 1407 C CA . VAL A 1 177 ? 1.347 12.859 14.609 1 91.12 177 VAL A CA 1
ATOM 1408 C C . VAL A 1 177 ? 0.127 12.961 13.695 1 91.12 177 VAL A C 1
ATOM 1410 O O . VAL A 1 177 ? -0.322 14.062 13.375 1 91.12 177 VAL A O 1
ATOM 1413 N N . LEU A 1 178 ? -0.39 11.789 13.242 1 92.56 178 LEU A N 1
ATOM 1414 C CA . LEU A 1 178 ? -1.578 11.766 12.398 1 92.56 178 LEU A CA 1
ATOM 1415 C C . LEU A 1 178 ? -2.75 12.453 13.086 1 92.56 178 LEU A C 1
ATOM 1417 O O . LEU A 1 178 ? -3.475 13.227 12.453 1 92.56 178 LEU A O 1
ATOM 1421 N N . GLU A 1 179 ? -2.945 12.18 14.328 1 88 179 GLU A N 1
ATOM 1422 C CA . GLU A 1 179 ? -4 12.812 15.109 1 88 179 GLU A CA 1
ATOM 1423 C C . GLU A 1 179 ? -3.814 14.328 15.164 1 88 179 GLU A C 1
ATOM 1425 O O . GLU A 1 179 ? -4.785 15.078 15.062 1 88 179 GLU A O 1
ATOM 1430 N N . GLN A 1 180 ? -2.588 14.781 15.359 1 85.75 180 GLN A N 1
ATOM 1431 C CA . GLN A 1 180 ? -2.285 16.203 15.398 1 85.75 180 GLN A CA 1
ATOM 1432 C C . GLN A 1 180 ? -2.607 16.875 14.062 1 85.75 180 GLN A C 1
ATOM 1434 O O . GLN A 1 180 ? -3.152 17.984 14.039 1 85.75 180 GLN A O 1
ATOM 1439 N N . MET A 1 181 ? -2.27 16.188 13.055 1 84.88 181 MET A N 1
ATOM 1440 C CA . MET A 1 181 ? -2.553 16.719 11.719 1 84.88 181 MET A CA 1
ATOM 1441 C C . MET A 1 181 ? -4.055 16.844 11.492 1 84.88 181 MET A C 1
ATOM 1443 O O . MET A 1 181 ? -4.523 17.844 10.953 1 84.88 181 MET A O 1
ATOM 1447 N N . LEU A 1 182 ? -4.781 15.852 11.914 1 84.62 182 LEU A N 1
ATOM 1448 C CA . LEU A 1 182 ? -6.23 15.852 11.758 1 84.62 182 LEU A CA 1
ATOM 1449 C C . LEU A 1 182 ? -6.867 16.969 12.578 1 84.62 182 LEU A C 1
ATOM 1451 O O . LEU A 1 182 ? -7.789 17.641 12.117 1 84.62 182 LEU A O 1
ATOM 1455 N N . ARG A 1 183 ? -6.367 17.156 13.789 1 80.62 183 ARG A N 1
ATOM 1456 C CA . ARG A 1 183 ? -6.891 18.188 14.672 1 80.62 183 ARG A CA 1
ATOM 1457 C C . ARG A 1 183 ? -6.613 19.578 14.109 1 80.62 183 ARG A C 1
ATOM 1459 O O . ARG A 1 183 ? -7.41 20.5 14.289 1 80.62 183 ARG A O 1
ATOM 1466 N N . SER A 1 184 ? -5.52 19.672 13.492 1 78.69 184 SER A N 1
ATOM 1467 C CA . SER A 1 184 ? -5.145 20.969 12.93 1 78.69 184 SER A CA 1
ATOM 1468 C C . SER A 1 184 ? -6.062 21.359 11.773 1 78.69 184 SER A C 1
ATOM 1470 O O . SER A 1 184 ? -6.242 22.547 11.492 1 78.69 184 SER A O 1
ATOM 1472 N N . LEU A 1 185 ? -6.527 20.359 11.094 1 76.31 185 LEU A N 1
ATOM 1473 C CA . LEU A 1 185 ? -7.473 20.641 10.016 1 76.31 185 LEU A CA 1
ATOM 1474 C C . LEU A 1 185 ? -8.789 21.156 10.578 1 76.31 185 LEU A C 1
ATOM 1476 O O . LEU A 1 185 ? -9.516 21.875 9.883 1 76.31 185 LEU A O 1
ATOM 1480 N N . GLU A 1 186 ? -9.055 20.703 11.75 1 70.31 186 GLU A N 1
ATOM 1481 C CA . GLU A 1 186 ? -10.258 21.188 12.414 1 70.31 186 GLU A CA 1
ATOM 1482 C C . GLU A 1 186 ? -10.102 22.656 12.82 1 70.31 186 GLU A C 1
ATOM 1484 O O . GLU A 1 186 ? -11.062 23.422 12.75 1 70.31 186 GLU A O 1
ATOM 1489 N N . LYS A 1 187 ? -8.883 23 13.375 1 63.94 187 LYS A N 1
ATOM 1490 C CA . LYS A 1 187 ? -8.641 24.328 13.938 1 63.94 187 LYS A CA 1
ATOM 1491 C C . LYS A 1 187 ? -8.469 25.375 12.836 1 63.94 187 LYS A C 1
ATOM 1493 O O . LYS A 1 187 ? -8.758 26.547 13.039 1 63.94 187 LYS A O 1
ATOM 1498 N N . ASN A 1 188 ? -7.605 25.172 11.844 1 54.78 188 ASN A N 1
ATOM 1499 C CA . ASN A 1 188 ? -7.355 26.219 10.859 1 54.78 188 ASN A CA 1
ATOM 1500 C C . ASN A 1 188 ? -8.656 26.828 10.336 1 54.78 188 ASN A C 1
ATOM 1502 O O . ASN A 1 188 ? -9.25 26.297 9.391 1 54.78 188 ASN A O 1
ATOM 1506 N N . ARG A 1 189 ? -9.609 27.031 11.367 1 41.72 189 ARG A N 1
ATOM 1507 C CA . ARG A 1 189 ? -10.539 28.156 11.258 1 41.72 189 ARG A CA 1
ATOM 1508 C C . ARG A 1 189 ? -9.875 29.469 11.656 1 41.72 189 ARG A C 1
ATOM 1510 O O . ARG A 1 189 ? -9.164 29.516 12.664 1 41.72 189 ARG A O 1
ATOM 1517 N N . MET B 1 1 ? 29.094 -4.219 -25.641 1 61.03 1 MET B N 1
ATOM 1518 C CA . MET B 1 1 ? 28.297 -3.643 -24.578 1 61.03 1 MET B CA 1
ATOM 1519 C C . MET B 1 1 ? 29.016 -3.781 -23.234 1 61.03 1 MET B C 1
ATOM 1521 O O . MET B 1 1 ? 29.516 -4.852 -22.906 1 61.03 1 MET B O 1
ATOM 1525 N N . SER B 1 2 ? 29.172 -2.701 -22.531 1 69.44 2 SER B N 1
ATOM 1526 C CA . SER B 1 2 ? 29.875 -2.744 -21.25 1 69.44 2 SER B CA 1
ATOM 1527 C C . SER B 1 2 ? 29.094 -3.547 -20.219 1 69.44 2 SER B C 1
ATOM 1529 O O . SER B 1 2 ? 27.906 -3.816 -20.406 1 69.44 2 SER B O 1
ATOM 1531 N N . LYS B 1 3 ? 29.859 -4.066 -19.375 1 72.19 3 LYS B N 1
ATOM 1532 C CA . LYS B 1 3 ? 29.266 -4.832 -18.281 1 72.19 3 LYS B CA 1
ATOM 1533 C C . LYS B 1 3 ? 28.125 -4.059 -17.641 1 72.19 3 LYS B C 1
ATOM 1535 O O . LYS B 1 3 ? 27.062 -4.625 -17.359 1 72.19 3 LYS B O 1
ATOM 1540 N N . GLN B 1 4 ? 28.359 -2.893 -17.484 1 72.69 4 GLN B N 1
ATOM 1541 C CA . GLN B 1 4 ? 27.359 -2.033 -16.859 1 72.69 4 GLN B CA 1
ATOM 1542 C C . GLN B 1 4 ? 26.109 -1.9 -17.734 1 72.69 4 GLN B C 1
ATOM 1544 O O . GLN B 1 4 ? 25 -1.871 -17.219 1 72.69 4 GLN B O 1
ATOM 1549 N N . ASP B 1 5 ? 26.391 -2.002 -18.891 1 81.62 5 ASP B N 1
ATOM 1550 C CA . ASP B 1 5 ? 25.312 -1.881 -19.859 1 81.62 5 ASP B CA 1
ATOM 1551 C C . ASP B 1 5 ? 24.406 -3.105 -19.812 1 81.62 5 ASP B C 1
ATOM 1553 O O . ASP B 1 5 ? 23.172 -2.975 -19.844 1 81.62 5 ASP B O 1
ATOM 1557 N N . LYS B 1 6 ? 25.062 -4.258 -19.578 1 88.38 6 LYS B N 1
ATOM 1558 C CA . LYS B 1 6 ? 24.297 -5.496 -19.562 1 88.38 6 LYS B CA 1
ATOM 1559 C C . LYS B 1 6 ? 23.453 -5.602 -18.281 1 88.38 6 LYS B C 1
ATOM 1561 O O . LYS B 1 6 ? 22.297 -6.016 -18.328 1 88.38 6 LYS B O 1
ATOM 1566 N N . ARG B 1 7 ? 24.078 -5.199 -17.219 1 92.38 7 ARG B N 1
ATOM 1567 C CA . ARG B 1 7 ? 23.375 -5.211 -15.938 1 92.38 7 ARG B CA 1
ATOM 1568 C C . ARG B 1 7 ? 22.141 -4.328 -15.984 1 92.38 7 ARG B C 1
ATOM 1570 O O . ARG B 1 7 ? 21.062 -4.742 -15.555 1 92.38 7 ARG B O 1
ATOM 1577 N N . GLN B 1 8 ? 22.328 -3.172 -16.516 1 92.25 8 GLN B N 1
ATOM 1578 C CA . GLN B 1 8 ? 21.219 -2.225 -16.609 1 92.25 8 GLN B CA 1
ATOM 1579 C C . GLN B 1 8 ? 20.141 -2.721 -17.562 1 92.25 8 GLN B C 1
ATOM 1581 O O . GLN B 1 8 ? 18.953 -2.518 -17.328 1 92.25 8 GLN B O 1
ATOM 1586 N N . ARG B 1 9 ? 20.5 -3.332 -18.547 1 93.12 9 ARG B N 1
ATOM 1587 C CA . ARG B 1 9 ? 19.547 -3.895 -19.5 1 93.12 9 ARG B CA 1
ATOM 1588 C C . ARG B 1 9 ? 18.672 -4.953 -18.844 1 93.12 9 ARG B C 1
ATOM 1590 O O . ARG B 1 9 ? 17.469 -5.039 -19.125 1 93.12 9 ARG B O 1
ATOM 1597 N N . ILE B 1 10 ? 19.328 -5.719 -18.062 1 94.25 10 ILE B N 1
ATOM 1598 C CA . ILE B 1 10 ? 18.594 -6.762 -17.344 1 94.25 10 ILE B CA 1
ATOM 1599 C C . ILE B 1 10 ? 17.609 -6.129 -16.375 1 94.25 10 ILE B C 1
ATOM 1601 O O . ILE B 1 10 ? 16.453 -6.562 -16.281 1 94.25 10 ILE B O 1
ATOM 1605 N N . ILE B 1 11 ? 18.016 -5.117 -15.758 1 93.25 11 ILE B N 1
ATOM 1606 C CA . ILE B 1 11 ? 17.172 -4.422 -14.805 1 93.25 11 ILE B CA 1
ATOM 1607 C C . ILE B 1 11 ? 15.969 -3.807 -15.531 1 93.25 11 ILE B C 1
ATOM 1609 O O . ILE B 1 11 ? 14.828 -3.947 -15.094 1 93.25 11 ILE B O 1
ATOM 1613 N N . ASP B 1 12 ? 16.234 -3.199 -16.656 1 92.88 12 ASP B N 1
ATOM 1614 C CA . ASP B 1 12 ? 15.172 -2.572 -17.453 1 92.88 12 ASP B CA 1
ATOM 1615 C C . ASP B 1 12 ? 14.18 -3.615 -17.969 1 92.88 12 ASP B C 1
ATOM 1617 O O . ASP B 1 12 ? 12.977 -3.377 -17.984 1 92.88 12 ASP B O 1
ATOM 1621 N N . ALA B 1 13 ? 14.727 -4.703 -18.375 1 94.62 13 ALA B N 1
ATOM 1622 C CA . ALA B 1 13 ? 13.883 -5.801 -18.844 1 94.62 13 ALA B CA 1
ATOM 1623 C C . ALA B 1 13 ? 13.016 -6.348 -17.719 1 94.62 13 ALA B C 1
ATOM 1625 O O . ALA B 1 13 ? 11.836 -6.645 -17.922 1 94.62 13 ALA B O 1
ATOM 1626 N N . ALA B 1 14 ? 13.648 -6.504 -16.562 1 93.62 14 ALA B N 1
ATOM 1627 C CA . ALA B 1 14 ? 12.914 -6.984 -15.398 1 93.62 14 ALA B CA 1
ATOM 1628 C C . ALA B 1 14 ? 11.766 -6.039 -15.047 1 93.62 14 ALA B C 1
ATOM 1630 O O . ALA B 1 14 ? 10.664 -6.484 -14.711 1 93.62 14 ALA B O 1
ATOM 1631 N N . TYR B 1 15 ? 12.039 -4.754 -15.125 1 91.69 15 TYR B N 1
ATOM 1632 C CA . TYR B 1 15 ? 11.023 -3.738 -14.883 1 91.69 15 TYR B CA 1
ATOM 1633 C C . TYR B 1 15 ? 9.805 -3.961 -15.781 1 91.69 15 TYR B C 1
ATOM 1635 O O . TYR B 1 15 ? 8.672 -3.996 -15.297 1 91.69 15 TYR B O 1
ATOM 1643 N N . GLN B 1 16 ? 10.062 -4.164 -16.984 1 91.5 16 GLN B N 1
ATOM 1644 C CA . GLN B 1 16 ? 8.992 -4.336 -17.969 1 91.5 16 GLN B CA 1
ATOM 1645 C C . GLN B 1 16 ? 8.234 -5.641 -17.734 1 91.5 16 GLN B C 1
ATOM 1647 O O . GLN B 1 16 ? 7.004 -5.652 -17.688 1 91.5 16 GLN B O 1
ATOM 1652 N N . VAL B 1 17 ? 8.945 -6.699 -17.562 1 93.56 17 VAL B N 1
ATOM 1653 C CA . VAL B 1 17 ? 8.367 -8.031 -17.453 1 93.56 17 VAL B CA 1
ATOM 1654 C C . VAL B 1 17 ? 7.531 -8.148 -16.188 1 93.56 17 VAL B C 1
ATOM 1656 O O . VAL B 1 17 ? 6.398 -8.625 -16.219 1 93.56 17 VAL B O 1
ATOM 1659 N N . ILE B 1 18 ? 8.039 -7.648 -15.094 1 91.19 18 ILE B N 1
ATOM 1660 C CA . ILE B 1 18 ? 7.371 -7.805 -13.812 1 91.19 18 ILE B CA 1
ATOM 1661 C C . ILE B 1 18 ? 6.18 -6.852 -13.727 1 91.19 18 ILE B C 1
ATOM 1663 O O . ILE B 1 18 ? 5.141 -7.191 -13.156 1 91.19 18 ILE B O 1
ATOM 1667 N N . ALA B 1 19 ? 6.367 -5.723 -14.25 1 87.81 19 ALA B N 1
ATOM 1668 C CA . ALA B 1 19 ? 5.254 -4.773 -14.273 1 87.81 19 ALA B CA 1
ATOM 1669 C C . ALA B 1 19 ? 4.07 -5.336 -15.055 1 87.81 19 ALA B C 1
ATOM 1671 O O . ALA B 1 19 ? 2.914 -5.094 -14.703 1 87.81 19 ALA B O 1
ATOM 1672 N N . GLU B 1 20 ? 4.34 -6.074 -16.047 1 87.69 20 GLU B N 1
ATOM 1673 C CA . GLU B 1 20 ? 3.299 -6.582 -16.922 1 87.69 20 GLU B CA 1
ATOM 1674 C C . GLU B 1 20 ? 2.709 -7.887 -16.391 1 87.69 20 GLU B C 1
ATOM 1676 O O . GLU B 1 20 ? 1.488 -8.047 -16.344 1 87.69 20 GLU B O 1
ATOM 1681 N N . LYS B 1 21 ? 3.574 -8.805 -15.961 1 88.06 21 LYS B N 1
ATOM 1682 C CA . LYS B 1 21 ? 3.127 -10.164 -15.656 1 88.06 21 LYS B CA 1
ATOM 1683 C C . LYS B 1 21 ? 2.926 -10.352 -14.156 1 88.06 21 LYS B C 1
ATOM 1685 O O . LYS B 1 21 ? 2.225 -11.273 -13.734 1 88.06 21 LYS B O 1
ATOM 1690 N N . GLY B 1 22 ? 3.553 -9.461 -13.422 1 87.69 22 GLY B N 1
ATOM 1691 C CA . GLY B 1 22 ? 3.664 -9.727 -12 1 87.69 22 GLY B CA 1
ATOM 1692 C C . GLY B 1 22 ? 4.895 -10.539 -11.641 1 87.69 22 GLY B C 1
ATOM 1693 O O . GLY B 1 22 ? 5.5 -11.172 -12.5 1 87.69 22 GLY B O 1
ATOM 1694 N N . TYR B 1 23 ? 5.195 -10.523 -10.391 1 87.75 23 TYR B N 1
ATOM 1695 C CA . TYR B 1 23 ? 6.418 -11.148 -9.906 1 87.75 23 TYR B CA 1
ATOM 1696 C C . TYR B 1 23 ? 6.344 -12.664 -10.055 1 87.75 23 TYR B C 1
ATOM 1698 O O . TYR B 1 23 ? 7.273 -13.289 -10.578 1 87.75 23 TYR B O 1
ATOM 1706 N N . GLU B 1 24 ? 5.324 -13.211 -9.648 1 83.94 24 GLU B N 1
ATOM 1707 C CA . GLU B 1 24 ? 5.227 -14.672 -9.602 1 83.94 24 GLU B CA 1
ATOM 1708 C C . GLU B 1 24 ? 5.121 -15.266 -11 1 83.94 24 GLU B C 1
ATOM 1710 O O . GLU B 1 24 ? 5.652 -16.344 -11.266 1 83.94 24 GLU B O 1
ATOM 1715 N N . LYS B 1 25 ? 4.523 -14.562 -11.867 1 87.19 25 LYS B N 1
ATOM 1716 C CA . LYS B 1 25 ? 4.301 -15.086 -13.211 1 87.19 25 LYS B CA 1
ATOM 1717 C C . LYS B 1 25 ? 5.48 -14.766 -14.133 1 87.19 25 LYS B C 1
ATOM 1719 O O . LYS B 1 25 ? 5.504 -15.188 -15.289 1 87.19 25 LYS B O 1
ATOM 1724 N N . SER B 1 26 ? 6.367 -14.039 -13.641 1 91.81 26 SER B N 1
ATOM 1725 C CA . SER B 1 26 ? 7.57 -13.727 -14.406 1 91.81 26 SER B CA 1
ATOM 1726 C C . SER B 1 26 ? 8.68 -14.742 -14.117 1 91.81 26 SER B C 1
ATOM 1728 O O . SER B 1 26 ? 8.664 -15.406 -13.086 1 91.81 26 SER B O 1
ATOM 1730 N N . SER B 1 27 ? 9.617 -14.852 -15.102 1 92.94 27 SER B N 1
ATOM 1731 C CA . SER B 1 27 ? 10.742 -15.766 -14.938 1 92.94 27 SER B CA 1
ATOM 1732 C C . SER B 1 27 ? 12.047 -15.125 -15.398 1 92.94 27 SER B C 1
ATOM 1734 O O . SER B 1 27 ? 12.031 -14.117 -16.109 1 92.94 27 SER B O 1
ATOM 1736 N N . ILE B 1 28 ? 13.078 -15.742 -14.953 1 94 28 ILE B N 1
ATOM 1737 C CA . ILE B 1 28 ? 14.398 -15.305 -15.406 1 94 28 ILE B CA 1
ATOM 1738 C C . ILE B 1 28 ? 14.508 -15.453 -16.922 1 94 28 ILE B C 1
ATOM 1740 O O . ILE B 1 28 ? 15.125 -14.625 -17.594 1 94 28 ILE B O 1
ATOM 1744 N N . LYS B 1 29 ? 13.875 -16.469 -17.391 1 95.19 29 LYS B N 1
ATOM 1745 C CA . LYS B 1 29 ? 13.867 -16.688 -18.844 1 95.19 29 LYS B CA 1
ATOM 1746 C C . LYS B 1 29 ? 13.156 -15.555 -19.562 1 95.19 29 LYS B C 1
ATOM 1748 O O . LYS B 1 29 ? 13.625 -15.086 -20.594 1 95.19 29 LYS B O 1
ATOM 1753 N N . ASP B 1 30 ? 12.031 -15.156 -19.047 1 96.19 30 ASP B N 1
ATOM 1754 C CA . ASP B 1 30 ? 11.297 -14.023 -19.609 1 96.19 30 ASP B CA 1
ATOM 1755 C C . ASP B 1 30 ? 12.156 -12.766 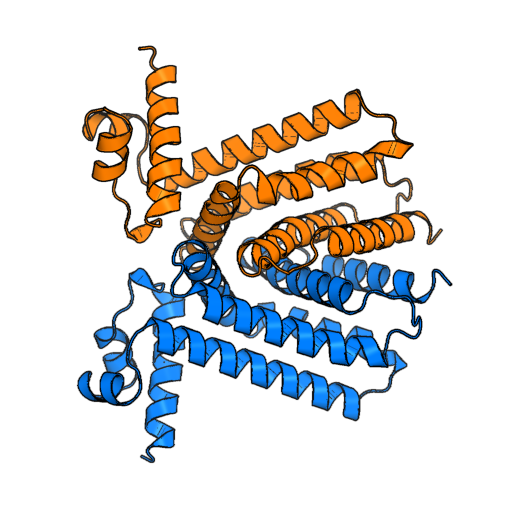-19.609 1 96.19 30 ASP B C 1
ATOM 1757 O O . ASP B 1 30 ? 12.203 -12.047 -20.609 1 96.19 30 ASP B O 1
ATOM 1761 N N . ILE B 1 31 ? 12.82 -12.484 -18.484 1 95.88 31 ILE B N 1
ATOM 1762 C CA . ILE B 1 31 ? 13.641 -11.289 -18.312 1 95.88 31 ILE B CA 1
ATOM 1763 C C . ILE B 1 31 ? 14.82 -11.328 -19.281 1 95.88 31 ILE B C 1
ATOM 1765 O O . ILE B 1 31 ? 15.109 -10.336 -19.953 1 95.88 31 ILE B O 1
ATOM 1769 N N . ALA B 1 32 ? 15.414 -12.484 -19.375 1 96.12 32 ALA B N 1
ATOM 1770 C CA . ALA B 1 32 ? 16.531 -12.656 -20.297 1 96.12 32 ALA B CA 1
ATOM 1771 C C . ALA B 1 32 ? 16.109 -12.406 -21.75 1 96.12 32 ALA B C 1
ATOM 1773 O O . ALA B 1 32 ? 16.812 -11.734 -22.5 1 96.12 32 ALA B O 1
ATOM 1774 N N . HIS B 1 33 ? 15.023 -12.938 -22.094 1 96.75 33 HIS B N 1
ATOM 1775 C CA . HIS B 1 33 ? 14.477 -12.789 -23.438 1 96.75 33 HIS B CA 1
ATOM 1776 C C . HIS B 1 33 ? 14.25 -11.32 -23.781 1 96.75 33 HIS B C 1
ATOM 1778 O O . HIS B 1 33 ? 14.688 -10.844 -24.828 1 96.75 33 HIS B O 1
ATOM 1784 N N . VAL B 1 34 ? 13.648 -10.594 -22.953 1 95.56 34 VAL B N 1
ATOM 1785 C CA . VAL B 1 34 ? 13.336 -9.18 -23.172 1 95.56 34 VAL B CA 1
ATOM 1786 C C . VAL B 1 34 ? 14.625 -8.359 -23.172 1 95.56 34 VAL B C 1
ATOM 1788 O O . VAL B 1 34 ? 14.75 -7.391 -23.922 1 95.56 34 VAL B O 1
ATOM 1791 N N . ALA B 1 35 ? 15.555 -8.766 -22.312 1 95.06 35 ALA B N 1
ATOM 1792 C CA . ALA B 1 35 ? 16.828 -8.07 -22.203 1 95.06 35 ALA B CA 1
ATOM 1793 C C . ALA B 1 35 ? 17.719 -8.375 -23.406 1 95.06 35 ALA B C 1
ATOM 1795 O O . ALA B 1 35 ? 18.719 -7.68 -23.641 1 95.06 35 ALA B O 1
ATOM 1796 N N . GLY B 1 36 ? 17.391 -9.406 -24.125 1 95.25 36 GLY B N 1
ATOM 1797 C CA . GLY B 1 36 ? 18.203 -9.805 -25.266 1 95.25 36 GLY B CA 1
ATOM 1798 C C . GLY B 1 36 ? 19.531 -10.438 -24.859 1 95.25 36 GLY B C 1
ATOM 1799 O O . GLY B 1 36 ? 20.562 -10.172 -25.484 1 95.25 36 GLY B O 1
ATOM 1800 N N . VAL B 1 37 ? 19.5 -11.164 -23.781 1 94.75 37 VAL B N 1
ATOM 1801 C CA . VAL B 1 37 ? 20.703 -11.82 -23.297 1 94.75 37 VAL B CA 1
ATOM 1802 C C . VAL B 1 37 ? 20.422 -13.297 -23.031 1 94.75 37 VAL B C 1
ATOM 1804 O O . VAL B 1 37 ? 19.266 -13.719 -23.031 1 94.75 37 VAL B O 1
ATOM 1807 N N . ALA B 1 38 ? 21.5 -14.031 -22.828 1 93.12 38 ALA B N 1
ATOM 1808 C CA . ALA B 1 38 ? 21.359 -15.422 -22.422 1 93.12 38 ALA B CA 1
ATOM 1809 C C . ALA B 1 38 ? 20.891 -15.531 -20.969 1 93.12 38 ALA B C 1
ATOM 1811 O O . ALA B 1 38 ? 21.328 -14.75 -20.125 1 93.12 38 ALA B O 1
ATOM 1812 N N . PRO B 1 39 ? 20 -16.516 -20.625 1 93.31 39 PRO B N 1
ATOM 1813 C CA . PRO B 1 39 ? 19.547 -16.703 -19.234 1 93.31 39 PRO B CA 1
ATOM 1814 C C . PRO B 1 39 ? 20.703 -16.859 -18.25 1 93.31 39 PRO B C 1
ATOM 1816 O O . PRO B 1 39 ? 20.609 -16.375 -17.125 1 93.31 39 PRO B O 1
ATOM 1819 N N . GLY B 1 40 ? 21.719 -17.469 -18.703 1 93.12 40 GLY B N 1
ATOM 1820 C CA . GLY B 1 40 ? 22.875 -17.656 -17.844 1 93.12 40 GLY B CA 1
ATOM 1821 C C . GLY B 1 40 ? 23.516 -16.359 -17.406 1 93.12 40 GLY B C 1
ATOM 1822 O O . GLY B 1 40 ? 24.047 -16.25 -16.297 1 93.12 40 GLY B O 1
ATOM 1823 N N . LEU B 1 41 ? 23.484 -15.398 -18.25 1 93.06 41 LEU B N 1
ATOM 1824 C CA . LEU B 1 41 ? 24.047 -14.094 -17.938 1 93.06 41 LEU B CA 1
ATOM 1825 C C . LEU B 1 41 ? 23.266 -13.398 -16.844 1 93.06 41 LEU B C 1
ATOM 1827 O O . LEU B 1 41 ? 23.828 -12.664 -16.031 1 93.06 41 LEU B O 1
ATOM 1831 N N . VAL B 1 42 ? 21.938 -13.57 -16.812 1 94.38 42 VAL B N 1
ATOM 1832 C CA . VAL B 1 42 ? 21.125 -13 -15.742 1 94.38 42 VAL B CA 1
ATOM 1833 C C . VAL B 1 42 ? 21.578 -13.562 -14.391 1 94.38 42 VAL B C 1
ATOM 1835 O O . VAL B 1 42 ? 21.688 -12.82 -13.414 1 94.38 42 VAL B O 1
ATOM 1838 N N . HIS B 1 43 ? 21.922 -14.812 -14.391 1 93.44 43 HIS B N 1
ATOM 1839 C CA . HIS B 1 43 ? 22.344 -15.469 -13.156 1 93.44 43 HIS B CA 1
ATOM 1840 C C . HIS B 1 43 ? 23.734 -15.016 -12.734 1 93.44 43 HIS B C 1
ATOM 1842 O O . HIS B 1 43 ? 24.094 -15.094 -11.555 1 93.44 43 HIS B O 1
ATOM 1848 N N . TYR B 1 44 ? 24.484 -14.602 -13.734 1 91.94 44 TYR B N 1
ATOM 1849 C CA . TYR B 1 44 ? 25.812 -14.047 -13.438 1 91.94 44 TYR B CA 1
ATOM 1850 C C . TYR B 1 44 ? 25.688 -12.75 -12.641 1 91.94 44 TYR B C 1
ATOM 1852 O O . TYR B 1 44 ? 26.453 -12.516 -11.711 1 91.94 44 TYR B O 1
ATOM 1860 N N . TYR B 1 45 ? 24.719 -11.969 -12.961 1 92.81 45 TYR B N 1
ATOM 1861 C CA . TYR B 1 45 ? 24.578 -10.648 -12.352 1 92.81 45 TYR B CA 1
ATOM 1862 C C . TYR B 1 45 ? 23.672 -10.711 -11.133 1 92.81 45 TYR B C 1
ATOM 1864 O O . TYR B 1 45 ? 23.828 -9.922 -10.195 1 92.81 45 TYR B O 1
ATOM 1872 N N . PHE B 1 46 ? 22.656 -11.609 -11.148 1 94.5 46 PHE B N 1
ATOM 1873 C CA . PHE B 1 46 ? 21.641 -11.672 -10.094 1 94.5 46 PHE B CA 1
ATOM 1874 C C . PHE B 1 46 ? 21.406 -13.117 -9.68 1 94.5 46 PHE B C 1
ATOM 1876 O O . PHE B 1 46 ? 21.312 -14.008 -10.523 1 94.5 46 PHE B O 1
ATOM 1883 N N . THR B 1 47 ? 21.188 -13.266 -8.438 1 90.56 47 THR B N 1
ATOM 1884 C CA . THR B 1 47 ? 21.047 -14.617 -7.898 1 90.56 47 THR B CA 1
ATOM 1885 C C . THR B 1 47 ? 19.594 -15.055 -7.918 1 90.56 47 THR B C 1
ATOM 1887 O O . THR B 1 47 ? 19.297 -16.25 -7.836 1 90.56 47 THR B O 1
ATOM 1890 N N . SER B 1 48 ? 18.703 -14.086 -7.988 1 89.62 48 SER B N 1
ATOM 1891 C CA . SER B 1 48 ? 17.281 -14.43 -7.941 1 89.62 48 SER B CA 1
ATOM 1892 C C . SER B 1 48 ? 16.422 -13.297 -8.5 1 89.62 48 SER B C 1
ATOM 1894 O O . SER B 1 48 ? 16.891 -12.164 -8.641 1 89.62 48 SER B O 1
ATOM 1896 N N . LYS B 1 49 ? 15.242 -13.578 -8.852 1 90.06 49 LYS B N 1
ATOM 1897 C CA . LYS B 1 49 ? 14.258 -12.578 -9.281 1 90.06 49 LYS B CA 1
ATOM 1898 C C . LYS B 1 49 ? 14.031 -11.531 -8.195 1 90.06 49 LYS B C 1
ATOM 1900 O O . LYS B 1 49 ? 13.859 -10.352 -8.492 1 90.06 49 LYS B O 1
ATOM 1905 N N . GLU B 1 50 ? 14.086 -11.969 -6.957 1 88.94 50 GLU B N 1
ATOM 1906 C CA . GLU B 1 50 ? 13.906 -11.062 -5.828 1 88.94 50 GLU B CA 1
ATOM 1907 C C . GLU B 1 50 ? 15.008 -10.008 -5.785 1 88.94 50 GLU B C 1
ATOM 1909 O O . GLU B 1 50 ? 14.742 -8.836 -5.539 1 88.94 50 GLU B O 1
ATOM 1914 N N . GLU B 1 51 ? 16.156 -10.477 -5.969 1 92.31 51 GLU B N 1
ATOM 1915 C CA . GLU B 1 51 ? 17.281 -9.547 -5.965 1 92.31 51 GLU B CA 1
ATOM 1916 C C . GLU B 1 51 ? 17.125 -8.5 -7.07 1 92.31 51 GLU B C 1
ATOM 1918 O O . GLU B 1 51 ? 17.422 -7.32 -6.855 1 92.31 51 GLU B O 1
ATOM 1923 N N . ILE B 1 52 ? 16.688 -8.938 -8.203 1 92.94 52 ILE B N 1
ATOM 1924 C CA . ILE B 1 52 ? 16.5 -8.016 -9.32 1 92.94 52 ILE B CA 1
ATOM 1925 C C . ILE B 1 52 ? 15.477 -6.957 -8.938 1 92.94 52 ILE B C 1
ATOM 1927 O O . ILE B 1 52 ? 15.695 -5.762 -9.148 1 92.94 52 ILE B O 1
ATOM 1931 N N . LEU B 1 53 ? 14.344 -7.445 -8.422 1 92.25 53 LEU B N 1
ATOM 1932 C CA . LEU B 1 53 ? 13.273 -6.539 -8.031 1 92.25 53 LEU B CA 1
ATOM 1933 C C . LEU B 1 53 ? 13.742 -5.562 -6.957 1 92.25 53 LEU B C 1
ATOM 1935 O O . LEU B 1 53 ? 13.453 -4.367 -7.031 1 92.25 53 LEU B O 1
ATOM 1939 N N . SER B 1 54 ? 14.469 -6.07 -5.969 1 93.12 54 SER B N 1
ATOM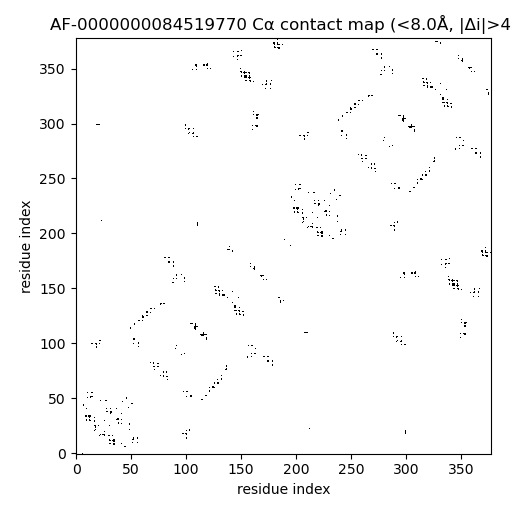 1940 C CA . SER B 1 54 ? 15.016 -5.246 -4.891 1 93.12 54 SER B CA 1
ATOM 1941 C C . SER B 1 54 ? 15.953 -4.176 -5.434 1 93.12 54 SER B C 1
ATOM 1943 O O . SER B 1 54 ? 15.828 -3 -5.086 1 93.12 54 SER B O 1
ATOM 1945 N N . VAL B 1 55 ? 16.781 -4.566 -6.305 1 91.88 55 VAL B N 1
ATOM 1946 C CA . VAL B 1 55 ? 17.797 -3.658 -6.852 1 91.88 55 VAL B CA 1
ATOM 1947 C C . VAL B 1 55 ? 17.109 -2.6 -7.719 1 91.88 55 VAL B C 1
ATOM 1949 O O . VAL B 1 55 ? 17.438 -1.414 -7.637 1 91.88 55 VAL B O 1
ATOM 1952 N N . LEU B 1 56 ? 16.25 -3.072 -8.5 1 91.5 56 LEU B N 1
ATOM 1953 C CA . LEU B 1 56 ? 15.539 -2.162 -9.383 1 91.5 56 LEU B CA 1
ATOM 1954 C C . LEU B 1 56 ? 14.797 -1.096 -8.586 1 91.5 56 LEU B C 1
ATOM 1956 O O . LEU B 1 56 ? 14.891 0.094 -8.898 1 91.5 56 LEU B O 1
ATOM 1960 N N . LEU B 1 57 ? 14.102 -1.453 -7.578 1 91.88 57 LEU B N 1
ATOM 1961 C CA . LEU B 1 57 ? 13.305 -0.529 -6.781 1 91.88 57 LEU B CA 1
ATOM 1962 C C . LEU B 1 57 ? 14.195 0.367 -5.93 1 91.88 57 LEU B C 1
ATOM 1964 O O . LEU B 1 57 ? 13.906 1.554 -5.758 1 91.88 57 LEU B O 1
ATOM 1968 N N . MET B 1 58 ? 15.242 -0.166 -5.453 1 91.75 58 MET B N 1
ATOM 1969 C CA . MET B 1 58 ? 16.172 0.62 -4.641 1 91.75 58 MET B CA 1
ATOM 1970 C C . MET B 1 58 ? 16.859 1.681 -5.484 1 91.75 58 MET B C 1
ATOM 1972 O O . MET B 1 58 ? 17.016 2.824 -5.051 1 91.75 58 MET B O 1
ATOM 1976 N N . GLU B 1 59 ? 17.219 1.27 -6.656 1 88.06 59 GLU B N 1
ATOM 1977 C CA . GLU B 1 59 ? 17.859 2.232 -7.547 1 88.06 59 GLU B CA 1
ATOM 1978 C C . GLU B 1 59 ? 16.906 3.379 -7.891 1 88.06 59 GLU B C 1
ATOM 1980 O O . GLU B 1 59 ? 17.312 4.543 -7.898 1 88.06 59 GLU B O 1
ATOM 1985 N N . ALA B 1 60 ? 15.719 3.01 -8.195 1 84.44 60 ALA B N 1
ATOM 1986 C CA . ALA B 1 60 ? 14.719 4.035 -8.484 1 84.44 60 ALA B CA 1
ATOM 1987 C C . ALA B 1 60 ? 14.492 4.93 -7.27 1 84.44 60 ALA B C 1
ATOM 1989 O O . ALA B 1 60 ? 14.328 6.145 -7.406 1 84.44 60 ALA B O 1
ATOM 1990 N N . SER B 1 61 ? 14.461 4.324 -6.102 1 87.5 61 SER B N 1
ATOM 1991 C CA . SER B 1 61 ? 14.273 5.07 -4.859 1 87.5 61 SER B CA 1
ATOM 1992 C C . SER B 1 61 ? 15.438 6.023 -4.613 1 87.5 61 SER B C 1
ATOM 1994 O O . SER B 1 61 ? 15.234 7.168 -4.207 1 87.5 61 SER B O 1
ATOM 1996 N N . ARG B 1 62 ? 16.609 5.602 -4.867 1 87.12 62 ARG B N 1
ATOM 1997 C CA . ARG B 1 62 ? 17.797 6.426 -4.672 1 87.12 62 ARG B CA 1
ATOM 1998 C C . ARG B 1 62 ? 17.812 7.586 -5.66 1 87.12 62 ARG B C 1
ATOM 2000 O O . ARG B 1 62 ? 18.266 8.688 -5.32 1 87.12 62 ARG B O 1
ATOM 2007 N N . GLN B 1 63 ? 17.406 7.297 -6.836 1 82.19 63 GLN B N 1
ATOM 2008 C CA . GLN B 1 63 ? 17.297 8.367 -7.82 1 82.19 63 GLN B CA 1
ATOM 2009 C C . GLN B 1 63 ? 16.312 9.445 -7.352 1 82.19 63 GLN B C 1
ATOM 2011 O O . GLN B 1 63 ? 16.562 10.633 -7.547 1 82.19 63 GLN B O 1
ATOM 2016 N N . TYR B 1 64 ? 15.281 8.992 -6.758 1 77.06 64 TYR B N 1
ATOM 2017 C CA . TYR B 1 64 ? 14.297 9.922 -6.223 1 77.06 64 TYR B CA 1
ATOM 2018 C C . TYR B 1 64 ? 14.883 10.742 -5.074 1 77.06 64 TYR B C 1
ATOM 2020 O O . TYR B 1 64 ? 14.688 11.953 -5 1 77.06 64 TYR B O 1
ATOM 2028 N N . THR B 1 65 ? 15.555 10.055 -4.234 1 80.56 65 THR B N 1
ATOM 2029 C CA . THR B 1 65 ? 16.203 10.727 -3.111 1 80.56 65 THR B CA 1
ATOM 2030 C C . THR B 1 65 ? 17.203 11.766 -3.602 1 80.56 65 THR B C 1
ATOM 2032 O O . THR B 1 65 ? 17.25 12.883 -3.074 1 80.56 65 THR B O 1
ATOM 2035 N N . ARG B 1 66 ? 17.875 11.438 -4.621 1 82 66 ARG B N 1
ATOM 2036 C CA . ARG B 1 66 ? 18.844 12.367 -5.195 1 82 66 ARG B CA 1
ATOM 2037 C C . ARG B 1 66 ? 18.141 13.555 -5.84 1 82 66 ARG B C 1
ATOM 2039 O O . ARG B 1 66 ? 18.594 14.695 -5.734 1 82 66 ARG B O 1
ATOM 2046 N N . TYR B 1 67 ? 17.109 13.25 -6.5 1 76.94 67 TYR B N 1
ATOM 2047 C CA . TYR B 1 67 ? 16.312 14.305 -7.113 1 76.94 67 TYR B CA 1
ATOM 2048 C C . TYR B 1 67 ? 15.789 15.273 -6.059 1 76.94 67 TYR B C 1
ATOM 2050 O O . TYR B 1 67 ? 15.836 16.5 -6.246 1 76.94 67 TYR B O 1
ATOM 2058 N N . MET B 1 68 ? 15.336 14.773 -5.012 1 76 68 MET B N 1
ATOM 2059 C CA . MET B 1 68 ? 14.805 15.602 -3.928 1 76 68 MET B CA 1
ATOM 2060 C C . MET B 1 68 ? 15.914 16.438 -3.299 1 76 68 MET B C 1
ATOM 2062 O O . MET B 1 68 ? 15.695 17.594 -2.949 1 76 68 MET B O 1
ATOM 2066 N N . GLU B 1 69 ? 17.031 15.797 -3.164 1 77.62 69 GLU B N 1
ATOM 2067 C CA . GLU B 1 69 ? 18.188 16.516 -2.631 1 77.62 69 GLU B CA 1
ATOM 2068 C C . GLU B 1 69 ? 18.594 17.672 -3.551 1 77.62 69 GLU B C 1
ATOM 2070 O O . GLU B 1 69 ? 18.938 18.75 -3.08 1 77.62 69 GLU B O 1
ATOM 2075 N N . ASN B 1 70 ? 18.562 17.375 -4.789 1 79.81 70 ASN B N 1
ATOM 2076 C CA . ASN B 1 70 ? 18.875 18.422 -5.758 1 79.81 70 ASN B CA 1
ATOM 2077 C C . ASN B 1 70 ? 17.844 19.547 -5.73 1 79.81 70 ASN B C 1
ATOM 2079 O O . ASN B 1 70 ? 18.203 20.703 -5.902 1 79.81 70 ASN B O 1
ATOM 2083 N N . MET B 1 71 ? 16.625 19.188 -5.594 1 74.94 71 MET B N 1
ATOM 2084 C CA . MET B 1 71 ? 15.562 20.172 -5.48 1 74.94 71 MET B CA 1
ATOM 2085 C C . MET B 1 71 ? 15.781 21.078 -4.273 1 74.94 71 MET B C 1
ATOM 2087 O O . MET B 1 71 ? 15.57 22.297 -4.352 1 74.94 71 MET B O 1
ATOM 2091 N N . ARG B 1 72 ? 16.141 20.5 -3.191 1 77 72 ARG B N 1
ATOM 2092 C CA . ARG B 1 72 ? 16.438 21.25 -1.979 1 77 72 ARG B CA 1
ATOM 2093 C C . ARG B 1 72 ? 17.516 22.297 -2.238 1 77 72 ARG B C 1
ATOM 2095 O O . ARG B 1 72 ? 17.453 23.406 -1.698 1 77 72 ARG B O 1
ATOM 2102 N N . ALA B 1 73 ? 18.453 21.922 -3.088 1 79.06 73 ALA B N 1
ATOM 2103 C CA . ALA B 1 73 ? 19.594 22.781 -3.35 1 79.06 73 ALA B CA 1
ATOM 2104 C C . ALA B 1 73 ? 19.219 23.906 -4.316 1 79.06 73 ALA B C 1
ATOM 2106 O O . ALA B 1 73 ? 19.859 24.969 -4.332 1 79.06 73 ALA B O 1
ATOM 2107 N N . THR B 1 74 ? 18.156 23.719 -5.043 1 81.06 74 THR B N 1
ATOM 2108 C CA . THR B 1 74 ?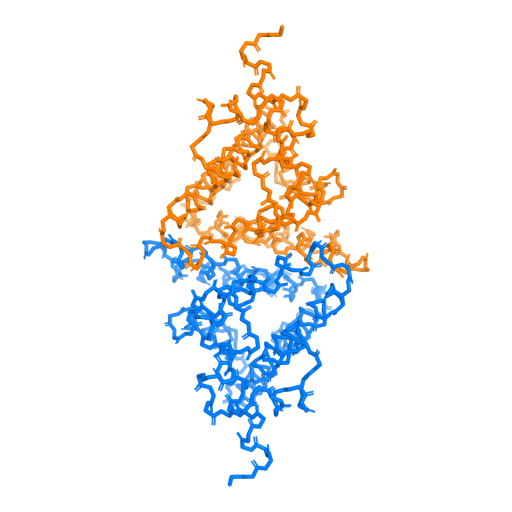 17.906 24.625 -6.156 1 81.06 74 THR B CA 1
ATOM 2109 C C . THR B 1 74 ? 16.641 25.438 -5.918 1 81.06 74 THR B C 1
ATOM 2111 O O . THR B 1 74 ? 16.422 26.469 -6.57 1 81.06 74 THR B O 1
ATOM 2114 N N . VAL B 1 75 ? 15.758 24.953 -5.066 1 76.94 75 VAL B N 1
ATOM 2115 C CA . VAL B 1 75 ? 14.453 25.578 -4.859 1 76.94 75 VAL B CA 1
ATOM 2116 C C . VAL B 1 75 ? 14.461 26.391 -3.561 1 76.94 75 VAL B C 1
ATOM 2118 O O . VAL B 1 75 ? 15.086 25.969 -2.576 1 76.94 75 VAL B O 1
ATOM 2121 N N . ALA B 1 76 ? 13.812 27.562 -3.627 1 77.62 76 ALA B N 1
ATOM 2122 C CA . ALA B 1 76 ? 13.695 28.391 -2.43 1 77.62 76 ALA B CA 1
ATOM 2123 C C . ALA B 1 76 ? 12.969 27.625 -1.315 1 77.62 76 ALA B C 1
ATOM 2125 O O . ALA B 1 76 ? 12.023 26.891 -1.576 1 77.62 76 ALA B O 1
ATOM 2126 N N . SER B 1 77 ? 13.367 27.812 -0.069 1 72.69 77 SER B N 1
ATOM 2127 C CA . SER B 1 77 ? 12.883 27.109 1.104 1 72.69 77 SER B CA 1
ATOM 2128 C C . SER B 1 77 ? 11.359 27.188 1.214 1 72.69 77 SER B C 1
ATOM 2130 O O . SER B 1 77 ? 10.703 26.219 1.588 1 72.69 77 SER B O 1
ATOM 2132 N N . GLU B 1 78 ? 10.859 28.359 0.764 1 71.81 78 GLU B N 1
ATOM 2133 C CA . GLU B 1 78 ? 9.43 28.594 0.91 1 71.81 78 GLU B CA 1
ATOM 2134 C C . GLU B 1 78 ? 8.625 27.766 -0.082 1 71.81 78 GLU B C 1
ATOM 2136 O O . GLU B 1 78 ? 7.441 27.5 0.148 1 71.81 78 GLU B O 1
ATOM 2141 N N . GLN B 1 79 ? 9.297 27.344 -1.154 1 77.94 79 GLN B N 1
ATOM 2142 C CA . GLN B 1 79 ? 8.617 26.609 -2.219 1 77.94 79 GLN B CA 1
ATOM 2143 C C . GLN B 1 79 ? 8.891 25.109 -2.111 1 77.94 79 GLN B C 1
ATOM 2145 O O . GLN B 1 79 ? 8.305 24.312 -2.85 1 77.94 79 GLN B O 1
ATOM 2150 N N . LEU B 1 80 ? 9.68 24.734 -1.187 1 75.88 80 LEU B N 1
ATOM 2151 C CA . LEU B 1 80 ? 10.195 23.375 -1.096 1 75.88 80 LEU B CA 1
ATOM 2152 C C . LEU B 1 80 ? 9.07 22.391 -0.787 1 75.88 80 LEU B C 1
ATOM 2154 O O . LEU B 1 80 ? 8.984 21.328 -1.402 1 75.88 80 LEU B O 1
ATOM 2158 N N . PRO B 1 81 ? 8.133 22.766 0.124 1 73.56 81 PRO B N 1
ATOM 2159 C CA . PRO B 1 81 ? 7.07 21.797 0.398 1 73.56 81 PRO B CA 1
ATOM 2160 C C . PRO B 1 81 ? 6.211 21.5 -0.83 1 73.56 81 PRO B C 1
ATOM 2162 O O . PRO B 1 81 ? 5.914 20.328 -1.113 1 73.56 81 PRO B O 1
ATOM 2165 N N . GLU B 1 82 ? 5.957 22.547 -1.537 1 77.44 82 GLU B N 1
ATOM 2166 C CA . GLU B 1 82 ? 5.148 22.375 -2.74 1 77.44 82 GLU B CA 1
ATOM 2167 C C . GLU B 1 82 ? 5.895 21.562 -3.797 1 77.44 82 GLU B C 1
ATOM 2169 O O . GLU B 1 82 ? 5.316 20.688 -4.445 1 77.44 82 GLU B O 1
ATOM 2174 N N . ALA B 1 83 ? 7.109 21.922 -3.973 1 78.19 83 ALA B N 1
ATOM 2175 C CA . ALA B 1 83 ? 7.922 21.219 -4.965 1 78.19 83 ALA B CA 1
ATOM 2176 C C . ALA B 1 83 ? 8.117 19.75 -4.578 1 78.19 83 ALA B C 1
ATOM 2178 O O . ALA B 1 83 ? 8.062 18.875 -5.438 1 78.19 83 ALA B O 1
ATOM 2179 N N . ALA B 1 84 ? 8.234 19.562 -3.309 1 78.69 84 ALA B N 1
ATOM 2180 C CA . ALA B 1 84 ? 8.477 18.203 -2.801 1 78.69 84 ALA B CA 1
ATOM 2181 C C . ALA B 1 84 ? 7.234 17.344 -2.963 1 78.69 84 ALA B C 1
ATOM 2183 O O . ALA B 1 84 ? 7.34 16.141 -3.234 1 78.69 84 ALA B O 1
ATOM 2184 N N . LEU B 1 85 ? 6.098 17.938 -2.891 1 87.56 85 LEU B N 1
ATOM 2185 C CA . LEU B 1 85 ? 4.852 17.188 -2.994 1 87.56 85 LEU B CA 1
ATOM 2186 C C . LEU B 1 85 ? 4.457 16.984 -4.453 1 87.56 85 LEU B C 1
ATOM 2188 O O . LEU B 1 85 ? 3.705 16.062 -4.777 1 87.56 85 LEU B O 1
ATOM 2192 N N . SER B 1 86 ? 5.02 17.844 -5.344 1 87 86 SER B N 1
ATOM 2193 C CA . SER B 1 86 ? 4.668 17.766 -6.758 1 87 86 SER B CA 1
ATOM 2194 C C . SER B 1 86 ? 5.281 16.547 -7.418 1 87 86 SER B C 1
ATOM 2196 O O . SER B 1 86 ? 4.695 15.969 -8.336 1 87 86 SER B O 1
ATOM 2198 N N . GLU B 1 87 ? 6.359 16.109 -6.953 1 83.69 87 GLU B N 1
ATOM 2199 C CA . GLU B 1 87 ? 7.074 15.008 -7.586 1 83.69 87 GLU B CA 1
ATOM 2200 C C . GLU B 1 87 ? 6.312 13.695 -7.43 1 83.69 87 GLU B C 1
ATOM 2202 O O . GLU B 1 87 ? 5.988 13.039 -8.422 1 83.69 87 GLU B O 1
ATOM 2207 N N . PRO B 1 88 ? 5.98 13.352 -6.211 1 87 88 PRO B N 1
ATOM 2208 C CA . PRO B 1 88 ? 5.219 12.109 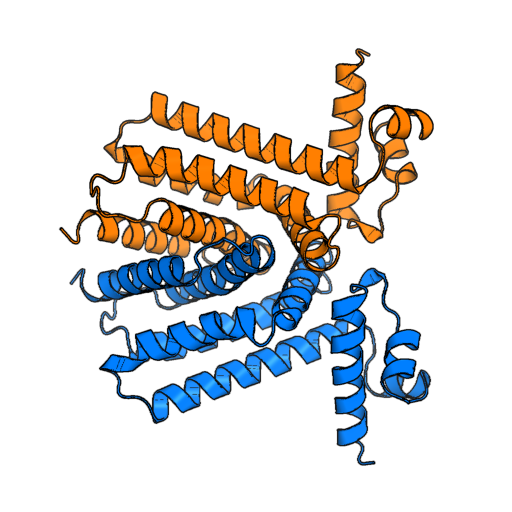-6.105 1 87 88 PRO B CA 1
ATOM 2209 C C . PRO B 1 88 ? 3.863 12.188 -6.805 1 87 88 PRO B C 1
ATOM 2211 O O . PRO B 1 88 ? 3.395 11.188 -7.355 1 87 88 PRO B O 1
ATOM 2214 N N . LYS B 1 89 ? 3.311 13.344 -6.785 1 90.81 89 LYS B N 1
ATOM 2215 C CA . LYS B 1 89 ? 2.033 13.516 -7.469 1 90.81 89 LYS B CA 1
ATOM 2216 C C . LYS B 1 89 ? 2.176 13.266 -8.969 1 90.81 89 LYS B C 1
ATOM 2218 O O . LYS B 1 89 ? 1.395 12.508 -9.555 1 90.81 89 LYS B O 1
ATOM 2223 N N . ASN B 1 90 ? 3.189 13.844 -9.531 1 89.88 90 ASN B N 1
ATOM 2224 C CA . ASN B 1 90 ? 3.412 13.727 -10.969 1 89.88 90 ASN B CA 1
ATOM 2225 C C . ASN B 1 90 ? 3.861 12.32 -11.352 1 89.88 90 ASN B C 1
ATOM 2227 O O . ASN B 1 90 ? 3.572 11.852 -12.453 1 89.88 90 ASN B O 1
ATOM 2231 N N . ARG B 1 91 ? 4.504 11.672 -10.508 1 88.06 91 ARG B N 1
ATOM 2232 C CA . ARG B 1 91 ? 5.047 10.344 -10.773 1 88.06 91 ARG B CA 1
ATOM 2233 C C . ARG B 1 91 ? 3.928 9.336 -11 1 88.06 91 ARG B C 1
ATOM 2235 O O . ARG B 1 91 ? 4.09 8.383 -11.766 1 88.06 91 ARG B O 1
ATOM 2242 N N . VAL B 1 92 ? 2.852 9.547 -10.367 1 93 92 VAL B N 1
ATOM 2243 C CA . VAL B 1 92 ? 1.714 8.648 -10.516 1 93 92 VAL B CA 1
ATOM 2244 C C . VAL B 1 92 ? 1.33 8.539 -11.984 1 93 92 VAL B C 1
ATOM 2246 O O . VAL B 1 92 ? 1.023 7.445 -12.477 1 93 92 VAL B O 1
ATOM 2249 N N . GLU B 1 93 ? 1.343 9.641 -12.664 1 90.94 93 GLU B N 1
ATOM 2250 C CA . GLU B 1 93 ? 0.982 9.672 -14.078 1 90.94 93 GLU B CA 1
ATOM 2251 C C . GLU B 1 93 ? 2.17 9.289 -14.961 1 90.94 93 GLU B C 1
ATOM 2253 O O . GLU B 1 93 ? 2.008 8.586 -15.961 1 90.94 93 GLU B O 1
ATOM 2258 N N . LYS B 1 94 ? 3.338 9.68 -14.617 1 88.94 94 LYS B N 1
ATOM 2259 C CA . LYS B 1 94 ? 4.512 9.539 -15.469 1 88.94 94 LYS B CA 1
ATOM 2260 C C . LYS B 1 94 ? 5.09 8.133 -15.383 1 88.94 94 LYS B C 1
ATOM 2262 O O . LYS B 1 94 ? 5.637 7.621 -16.359 1 88.94 94 LYS B O 1
ATOM 2267 N N . GLN B 1 95 ? 4.973 7.535 -14.203 1 88.56 95 GLN B N 1
ATOM 2268 C CA . GLN B 1 95 ? 5.594 6.23 -13.992 1 88.56 95 GLN B CA 1
ATOM 2269 C C . GLN B 1 95 ? 4.68 5.305 -13.195 1 88.56 95 GLN B C 1
ATOM 2271 O O . GLN B 1 95 ? 5.066 4.809 -12.133 1 88.56 95 GLN B O 1
ATOM 2276 N N . PRO B 1 96 ? 3.525 4.992 -13.734 1 91.38 96 PRO B N 1
ATOM 2277 C CA . PRO B 1 96 ? 2.592 4.137 -12.992 1 91.38 96 PRO B CA 1
ATOM 2278 C C . PRO B 1 96 ? 3.168 2.756 -12.695 1 91.38 96 PRO B C 1
ATOM 2280 O O . PRO B 1 96 ? 2.836 2.154 -11.672 1 91.38 96 PRO B O 1
ATOM 2283 N N . ASP B 1 97 ? 4.062 2.287 -13.531 1 90.12 97 ASP B N 1
ATOM 2284 C CA . ASP B 1 97 ? 4.617 0.946 -13.367 1 90.12 97 ASP B CA 1
ATOM 2285 C C . ASP B 1 97 ? 5.52 0.872 -12.141 1 90.12 97 ASP B C 1
ATOM 2287 O O . ASP B 1 97 ? 5.672 -0.195 -11.539 1 90.12 97 ASP B O 1
ATOM 2291 N N . TRP B 1 98 ? 6.059 1.986 -11.82 1 89.19 98 TRP B N 1
ATOM 2292 C CA . TRP B 1 98 ? 6.871 2.029 -10.609 1 89.19 98 TRP B CA 1
ATOM 2293 C C . TRP B 1 98 ? 6.051 1.631 -9.391 1 89.19 98 TRP B C 1
ATOM 2295 O O . TRP B 1 98 ? 6.512 0.848 -8.555 1 89.19 98 TRP B O 1
ATOM 2305 N N . TYR B 1 99 ? 4.895 2.117 -9.312 1 93.06 99 TYR B N 1
ATOM 2306 C CA . TYR B 1 99 ? 4.02 1.804 -8.188 1 93.06 99 TYR B CA 1
ATOM 2307 C C . TYR B 1 99 ? 3.543 0.358 -8.258 1 93.06 99 TYR B C 1
ATOM 2309 O O . TYR B 1 99 ? 3.398 -0.302 -7.227 1 93.06 99 TYR B O 1
ATOM 2317 N N . LYS B 1 100 ? 3.303 -0.135 -9.469 1 93.44 100 LYS B N 1
ATOM 2318 C CA . LYS B 1 100 ? 2.934 -1.54 -9.609 1 93.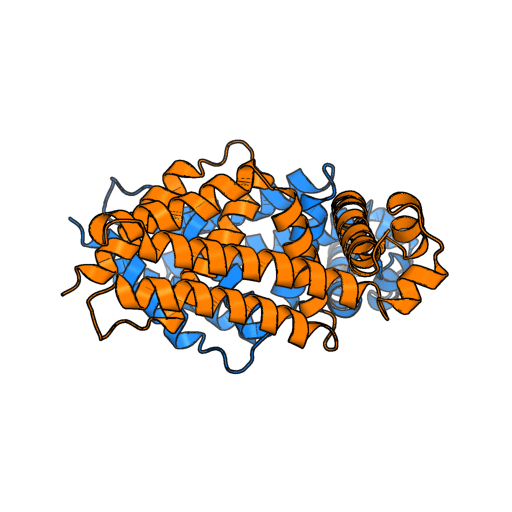44 100 LYS B CA 1
ATOM 2319 C C . LYS B 1 100 ? 4.004 -2.453 -9.016 1 93.44 100 LYS B C 1
ATOM 2321 O O . LYS B 1 100 ? 3.688 -3.383 -8.273 1 93.44 100 LYS B O 1
ATOM 2326 N N . LEU B 1 101 ? 5.203 -2.131 -9.328 1 93.62 101 LEU B N 1
ATOM 2327 C CA . LEU B 1 101 ? 6.32 -2.939 -8.852 1 93.62 101 LEU B CA 1
ATOM 2328 C C . LEU B 1 101 ? 6.492 -2.799 -7.344 1 93.62 101 LEU B C 1
ATOM 2330 O O . LEU B 1 101 ? 6.832 -3.768 -6.66 1 93.62 101 LEU B O 1
ATOM 2334 N N . ARG B 1 102 ? 6.293 -1.634 -6.836 1 94.5 102 ARG B N 1
ATOM 2335 C CA . ARG B 1 102 ? 6.395 -1.406 -5.395 1 94.5 102 ARG B CA 1
ATOM 2336 C C . ARG B 1 102 ? 5.383 -2.258 -4.637 1 94.5 102 ARG B C 1
ATOM 2338 O O . ARG B 1 102 ? 5.738 -2.938 -3.67 1 94.5 102 ARG B O 1
ATOM 2345 N N . TYR B 1 103 ? 4.164 -2.246 -5.098 1 95.44 103 TYR B N 1
ATOM 2346 C CA . TYR B 1 103 ? 3.123 -2.99 -4.391 1 95.44 103 TYR B CA 1
ATOM 2347 C C . TYR B 1 103 ? 3.35 -4.492 -4.512 1 95.44 103 TYR B C 1
ATOM 2349 O O . TYR B 1 103 ? 3.027 -5.25 -3.594 1 95.44 103 TYR B O 1
ATOM 2357 N N . GLU B 1 104 ? 3.955 -4.898 -5.695 1 92.81 104 GLU B N 1
ATOM 2358 C CA . GLU B 1 104 ? 4.398 -6.285 -5.781 1 92.81 104 GLU B CA 1
ATOM 2359 C C . GLU B 1 104 ? 5.43 -6.605 -4.703 1 92.81 104 GLU B C 1
ATOM 2361 O O . GLU B 1 104 ? 5.348 -7.648 -4.051 1 92.81 104 GLU B O 1
ATOM 2366 N N . PHE B 1 105 ? 6.316 -5.746 -4.578 1 95.06 105 PHE B N 1
ATOM 2367 C CA . PHE B 1 105 ? 7.41 -5.926 -3.635 1 95.06 105 PHE B CA 1
ATOM 2368 C C . PHE B 1 105 ? 6.898 -5.906 -2.199 1 95.06 105 PHE B C 1
ATOM 2370 O O . PHE B 1 105 ? 7.348 -6.691 -1.364 1 95.06 105 PHE B O 1
ATOM 2377 N N . PHE B 1 106 ? 5.926 -5.012 -1.883 1 96.62 106 PHE B N 1
ATOM 2378 C CA . PHE B 1 106 ? 5.324 -4.941 -0.557 1 96.62 106 PHE B CA 1
ATOM 2379 C C . PHE B 1 106 ? 4.645 -6.258 -0.201 1 96.62 106 PHE B C 1
ATOM 2381 O O . PHE B 1 106 ? 4.855 -6.797 0.886 1 96.62 106 PHE B O 1
ATOM 2388 N N . ALA B 1 107 ? 3.842 -6.746 -1.136 1 93.25 107 ALA B N 1
ATOM 2389 C CA . ALA B 1 107 ? 3.131 -8 -0.905 1 93.25 107 ALA B CA 1
ATOM 2390 C C . ALA B 1 107 ? 4.105 -9.148 -0.659 1 93.25 107 ALA B C 1
ATOM 2392 O O . ALA B 1 107 ? 3.904 -9.961 0.247 1 93.25 107 ALA B O 1
ATOM 2393 N N . LEU B 1 108 ? 5.184 -9.172 -1.405 1 91.56 108 LEU B N 1
ATOM 2394 C CA . LEU B 1 108 ? 6.207 -10.203 -1.253 1 91.56 108 LEU B CA 1
ATOM 2395 C C . LEU B 1 108 ? 6.875 -10.109 0.115 1 91.56 108 LEU B C 1
ATOM 2397 O O . LEU B 1 108 ? 7.086 -11.125 0.778 1 91.56 108 LEU B O 1
ATOM 2401 N N . GLY B 1 109 ? 7.242 -8.93 0.49 1 93.81 109 GLY B N 1
ATOM 2402 C CA . GLY B 1 109 ? 7.91 -8.719 1.764 1 93.81 109 GLY B CA 1
ATOM 2403 C C . GLY B 1 109 ? 7.055 -9.094 2.957 1 93.81 109 GLY B C 1
ATOM 2404 O O . GLY B 1 109 ? 7.574 -9.547 3.982 1 93.81 109 GLY B O 1
ATOM 2405 N N . LEU B 1 110 ? 5.77 -8.898 2.84 1 93.62 110 LEU B N 1
ATOM 2406 C CA . LEU B 1 110 ? 4.852 -9.188 3.936 1 93.62 110 LEU B CA 1
ATOM 2407 C C . LEU B 1 110 ? 4.668 -10.695 4.113 1 93.62 110 LEU B C 1
ATOM 2409 O O . LEU B 1 110 ? 4.449 -11.172 5.227 1 93.62 110 LEU B O 1
ATOM 2413 N N . ARG B 1 111 ? 4.777 -11.469 3.074 1 88.94 111 ARG B N 1
ATOM 2414 C CA . ARG B 1 111 ? 4.488 -12.891 3.195 1 88.94 111 ARG B CA 1
ATOM 2415 C C . ARG B 1 111 ? 5.777 -13.711 3.275 1 88.94 111 ARG B C 1
ATOM 2417 O O . ARG B 1 111 ? 5.762 -14.867 3.699 1 88.94 111 ARG B O 1
ATOM 2424 N N . ASN B 1 112 ? 6.867 -13.109 2.809 1 89.25 112 ASN B N 1
ATOM 2425 C CA . ASN B 1 112 ? 8.148 -13.805 2.777 1 89.25 112 ASN B CA 1
ATOM 2426 C C . ASN B 1 112 ? 9.172 -13.133 3.686 1 89.25 112 ASN B C 1
ATOM 2428 O O . ASN B 1 112 ? 9.734 -12.094 3.334 1 89.25 112 ASN B O 1
ATOM 2432 N N . SER B 1 113 ? 9.5 -13.805 4.738 1 90.31 113 SER B N 1
ATOM 2433 C CA . SER B 1 113 ? 10.383 -13.227 5.746 1 90.31 113 SER B CA 1
ATOM 2434 C C . SER B 1 113 ? 11.773 -12.977 5.188 1 90.31 113 SER B C 1
ATOM 2436 O O . SER B 1 113 ? 12.5 -12.102 5.672 1 90.31 113 SER B O 1
ATOM 2438 N N . SER B 1 114 ? 12.172 -13.734 4.164 1 90.62 114 SER B N 1
ATOM 2439 C CA . SER B 1 114 ? 13.492 -13.562 3.578 1 90.62 114 SER B CA 1
ATOM 2440 C C . SER B 1 114 ? 13.562 -12.289 2.736 1 90.62 114 SER B C 1
ATOM 2442 O O . SER B 1 114 ? 14.648 -11.766 2.484 1 90.62 114 SER B O 1
ATOM 2444 N N . ILE B 1 115 ? 12.406 -11.797 2.303 1 92.69 115 ILE B N 1
ATOM 2445 C CA . ILE B 1 115 ? 12.344 -10.617 1.447 1 92.69 115 ILE B CA 1
ATOM 2446 C C . ILE B 1 115 ? 12.031 -9.383 2.293 1 92.69 115 ILE B C 1
ATOM 2448 O O . ILE B 1 115 ? 12.328 -8.258 1.892 1 92.69 115 ILE B O 1
ATOM 2452 N N . ALA B 1 116 ? 11.484 -9.594 3.479 1 94.88 116 ALA B N 1
ATOM 2453 C CA . ALA B 1 116 ? 11.016 -8.531 4.359 1 94.88 116 ALA B CA 1
ATOM 2454 C C . ALA B 1 116 ? 12.109 -7.504 4.629 1 94.88 116 ALA B C 1
ATOM 2456 O O . ALA B 1 116 ? 11.883 -6.297 4.551 1 94.88 116 ALA B O 1
ATOM 2457 N N . PRO B 1 117 ? 13.375 -7.941 4.82 1 95.38 117 PRO B N 1
ATOM 2458 C CA . PRO B 1 117 ? 14.422 -6.961 5.102 1 95.38 117 PRO B CA 1
ATOM 2459 C C . PRO B 1 117 ? 14.688 -6.031 3.922 1 95.38 117 PRO B C 1
ATOM 2461 O O . PRO B 1 117 ? 14.953 -4.84 4.117 1 95.38 117 PRO B O 1
ATOM 2464 N N . ALA B 1 118 ? 14.617 -6.59 2.719 1 94.06 118 ALA B N 1
ATOM 2465 C CA . ALA B 1 118 ? 14.852 -5.77 1.531 1 94.06 118 ALA B CA 1
ATOM 2466 C C . ALA B 1 118 ? 13.758 -4.723 1.361 1 94.06 118 ALA B C 1
ATOM 2468 O O . ALA B 1 118 ? 14.031 -3.582 0.984 1 94.06 118 ALA B O 1
ATOM 2469 N N . VAL B 1 119 ? 12.547 -5.078 1.624 1 96.62 119 VAL B N 1
ATOM 2470 C CA . VAL B 1 119 ? 11.43 -4.145 1.53 1 96.62 119 VAL B CA 1
ATOM 2471 C C . VAL B 1 119 ? 11.555 -3.076 2.613 1 96.62 119 VAL B C 1
ATOM 2473 O O . VAL B 1 119 ? 11.328 -1.892 2.357 1 96.62 119 VAL B O 1
ATOM 2476 N N . ASN B 1 120 ? 11.914 -3.545 3.803 1 97 120 ASN B N 1
ATOM 2477 C CA . ASN B 1 120 ? 12.117 -2.588 4.887 1 97 120 ASN B CA 1
ATOM 2478 C C . ASN B 1 120 ? 13.219 -1.587 4.555 1 97 120 ASN B C 1
ATOM 2480 O O . ASN B 1 120 ? 13.117 -0.407 4.895 1 97 120 ASN B O 1
ATOM 2484 N N . GLU B 1 121 ? 14.227 -2.055 3.938 1 95 121 GLU B N 1
ATOM 2485 C CA . GLU B 1 121 ? 15.305 -1.164 3.525 1 95 121 GLU B CA 1
ATOM 2486 C C . GLU B 1 121 ? 14.812 -0.122 2.527 1 95 121 GLU B C 1
ATOM 2488 O O . GLU B 1 121 ? 15.219 1.041 2.584 1 95 121 GLU B O 1
ATOM 2493 N N . LEU B 1 122 ? 14.016 -0.546 1.631 1 94.81 122 LEU B N 1
ATOM 2494 C CA . LEU B 1 122 ? 13.43 0.361 0.652 1 94.81 122 LEU B CA 1
ATOM 2495 C C . LEU B 1 122 ? 12.586 1.434 1.342 1 94.81 122 LEU B C 1
ATOM 2497 O O . LEU B 1 122 ? 12.719 2.621 1.03 1 94.81 122 LEU B O 1
ATOM 2501 N N . LEU B 1 123 ? 11.75 1.024 2.256 1 96.25 123 LEU B N 1
ATOM 2502 C CA . LEU B 1 123 ? 10.898 1.952 2.992 1 96.25 123 LEU B CA 1
ATOM 2503 C C . LEU B 1 123 ? 11.734 2.898 3.846 1 96.25 123 LEU B C 1
ATOM 2505 O O . LEU B 1 123 ? 11.453 4.098 3.908 1 96.25 123 LEU B O 1
ATOM 2509 N N . GLU B 1 124 ? 12.781 2.342 4.441 1 94.69 124 GLU B N 1
ATOM 2510 C CA . GLU B 1 124 ? 13.68 3.152 5.258 1 94.69 124 GLU B CA 1
ATOM 2511 C C . GLU B 1 124 ? 14.375 4.215 4.418 1 94.69 124 GLU B C 1
ATOM 2513 O O . GLU B 1 124 ? 14.516 5.363 4.844 1 94.69 124 GLU B O 1
ATOM 2518 N N . ASN B 1 125 ? 14.82 3.814 3.295 1 92.12 125 ASN B N 1
ATOM 2519 C CA . ASN B 1 125 ? 15.438 4.777 2.389 1 92.12 125 ASN B CA 1
ATOM 2520 C C . ASN B 1 125 ? 14.477 5.902 2.025 1 92.12 125 ASN B C 1
ATOM 2522 O O . ASN B 1 125 ? 14.867 7.07 1.979 1 92.12 125 ASN B O 1
ATOM 2526 N N . GLY B 1 126 ? 13.219 5.543 1.732 1 91.5 126 GLY B N 1
ATOM 2527 C CA . GLY B 1 126 ? 12.211 6.547 1.452 1 91.5 126 GLY B CA 1
ATOM 2528 C C . GLY B 1 126 ? 11.961 7.488 2.617 1 91.5 126 GLY B C 1
ATOM 2529 O O . GLY B 1 126 ? 11.93 8.711 2.439 1 91.5 126 GLY B O 1
ATOM 2530 N N . ARG B 1 127 ? 11.859 6.926 3.807 1 92.88 127 ARG B N 1
ATOM 2531 C CA . ARG B 1 127 ? 11.633 7.742 4.996 1 92.88 127 ARG B CA 1
ATOM 2532 C C . ARG B 1 127 ? 12.812 8.688 5.242 1 92.88 127 ARG B C 1
ATOM 2534 O O . ARG B 1 127 ? 12.609 9.852 5.582 1 92.88 127 ARG B O 1
ATOM 2541 N N . GLN B 1 128 ? 13.977 8.172 5.086 1 89.19 128 GLN B N 1
ATOM 2542 C CA . GLN B 1 128 ? 15.172 8.984 5.301 1 89.19 128 GLN B CA 1
ATOM 2543 C C . GLN B 1 128 ? 15.234 10.133 4.297 1 89.19 128 GLN B C 1
ATOM 2545 O O . GLN B 1 128 ? 15.609 11.25 4.656 1 89.19 128 GLN B O 1
ATOM 2550 N N . GLY B 1 129 ? 14.969 9.828 3.088 1 86 129 GLY B N 1
ATOM 2551 C CA . GLY B 1 129 ? 14.93 10.883 2.084 1 86 129 GLY B CA 1
ATOM 2552 C C . GLY B 1 129 ? 13.938 11.977 2.41 1 86 129 GLY B C 1
ATOM 2553 O O . GLY B 1 129 ? 14.25 13.164 2.297 1 86 129 GLY B O 1
ATOM 2554 N N . ILE B 1 130 ? 12.734 11.617 2.814 1 88.5 130 ILE B N 1
ATOM 2555 C CA . ILE B 1 130 ? 11.695 12.578 3.172 1 88.5 130 ILE B CA 1
ATOM 2556 C C . ILE B 1 130 ? 12.117 13.352 4.418 1 88.5 130 ILE B C 1
ATOM 2558 O O . ILE B 1 130 ? 11.93 14.57 4.488 1 88.5 130 ILE B O 1
ATOM 2562 N N . SER B 1 131 ? 12.664 12.602 5.406 1 88.25 131 SER B N 1
ATOM 2563 C CA . SER B 1 131 ? 13.109 13.219 6.652 1 88.25 131 SER B CA 1
ATOM 2564 C C . SER B 1 131 ? 14.141 14.312 6.391 1 88.25 131 SER B C 1
ATOM 2566 O O . SER B 1 131 ? 14.133 15.352 7.047 1 88.25 131 SER B O 1
ATOM 2568 N N . HIS B 1 132 ? 14.977 14.062 5.512 1 83.81 132 HIS B N 1
ATOM 2569 C CA . HIS B 1 132 ? 16.016 15.031 5.176 1 83.81 132 HIS B CA 1
ATOM 2570 C C . HIS B 1 132 ? 15.398 16.312 4.637 1 83.81 132 HIS B C 1
ATOM 2572 O O . HIS B 1 132 ? 15.859 17.422 4.965 1 83.81 132 HIS B O 1
ATOM 2578 N N . ILE B 1 133 ? 14.398 16.203 3.885 1 81.56 133 ILE B N 1
ATOM 2579 C CA . ILE B 1 133 ? 13.727 17.375 3.322 1 81.56 133 ILE B CA 1
ATOM 2580 C C . ILE B 1 133 ? 12.953 18.109 4.422 1 81.56 133 ILE B C 1
ATOM 2582 O O . ILE B 1 133 ? 13 19.328 4.512 1 81.56 133 ILE B O 1
ATOM 2586 N N . LEU B 1 134 ? 12.266 17.312 5.246 1 83.69 134 LEU B N 1
ATOM 2587 C CA . LEU B 1 134 ? 11.445 17.875 6.309 1 83.69 134 LEU B CA 1
ATOM 2588 C C . LEU B 1 134 ? 12.297 18.641 7.312 1 83.69 134 LEU B C 1
ATOM 2590 O O . LEU B 1 134 ? 11.867 19.672 7.848 1 83.69 134 LEU B O 1
ATOM 2594 N N . GLN B 1 135 ? 13.43 18.109 7.637 1 81.19 135 GLN B N 1
ATOM 2595 C CA . GLN B 1 135 ? 14.328 18.75 8.602 1 81.19 135 GLN B CA 1
ATOM 2596 C C . GLN B 1 135 ? 14.719 20.156 8.156 1 81.19 135 GLN B C 1
ATOM 2598 O O . GLN B 1 135 ? 14.961 21.031 8.984 1 81.19 135 GLN B O 1
ATOM 2603 N N . ASN B 1 136 ? 14.703 20.359 6.953 1 72.94 136 ASN B N 1
ATOM 2604 C CA . ASN B 1 136 ? 15.133 21.656 6.43 1 72.94 136 ASN B CA 1
ATOM 2605 C C . ASN B 1 136 ? 13.938 22.562 6.152 1 72.94 136 ASN B C 1
ATOM 2607 O O . ASN B 1 136 ? 14.109 23.734 5.801 1 72.94 136 ASN B O 1
ATOM 2611 N N . THR B 1 137 ? 12.773 22.016 6.254 1 72.19 137 THR B N 1
ATOM 2612 C CA . THR B 1 137 ? 11.578 22.797 5.918 1 72.19 137 THR B CA 1
ATOM 2613 C C . THR B 1 137 ? 10.758 23.094 7.168 1 72.19 137 THR B C 1
ATOM 2615 O O . THR B 1 137 ? 10.211 24.188 7.309 1 72.19 137 THR B O 1
ATOM 2618 N N . LEU B 1 138 ? 10.703 22 7.98 1 70.06 138 LEU B N 1
ATOM 2619 C CA . LEU B 1 138 ? 9.883 22.172 9.18 1 70.06 138 LEU B CA 1
ATOM 2620 C C . LEU B 1 138 ? 10.688 22.844 10.289 1 70.06 138 LEU B C 1
ATOM 2622 O O . LEU B 1 138 ? 11.805 22.406 10.594 1 70.06 138 LEU B O 1
ATOM 2626 N N . LYS B 1 139 ? 10.367 23.953 10.672 1 65.56 139 LYS B N 1
ATOM 2627 C CA . LYS B 1 139 ? 11.07 24.828 11.609 1 65.56 139 LYS B CA 1
ATOM 2628 C C . LYS B 1 139 ? 10.828 24.406 13.055 1 65.56 139 LYS B C 1
ATOM 2630 O O . LYS B 1 139 ? 11.547 24.812 13.961 1 65.56 139 LYS B O 1
ATOM 2635 N N . ASN B 1 140 ? 9.773 23.656 13.234 1 63.16 140 ASN B N 1
ATOM 2636 C CA . ASN B 1 140 ? 9.461 23.281 14.609 1 63.16 140 ASN B CA 1
ATOM 2637 C C . ASN B 1 140 ? 10.297 22.094 15.078 1 63.16 140 ASN B C 1
ATOM 2639 O O . ASN B 1 140 ? 10.172 20.984 14.555 1 63.16 140 ASN B O 1
ATOM 2643 N N . PRO B 1 141 ? 11.234 22.359 15.898 1 59.12 141 PRO B N 1
ATOM 2644 C CA . PRO B 1 141 ? 12.141 21.328 16.391 1 59.12 141 PRO B CA 1
ATOM 2645 C C . PRO B 1 141 ? 11.398 20.188 17.094 1 59.12 141 PRO B C 1
ATOM 2647 O O . PRO B 1 141 ? 11.961 19.094 17.266 1 59.12 141 PRO B O 1
ATOM 2650 N N . HIS B 1 142 ? 10.219 20.391 17.469 1 63.34 142 HIS B N 1
ATOM 2651 C CA . HIS B 1 142 ? 9.508 19.391 18.266 1 63.34 142 HIS B CA 1
ATOM 2652 C C . HIS B 1 142 ? 8.727 18.422 17.375 1 63.34 142 HIS B C 1
ATOM 2654 O O . HIS B 1 142 ? 8.109 17.484 17.859 1 63.34 142 HIS B O 1
ATOM 2660 N N . GLN B 1 143 ? 8.961 18.594 16.25 1 74.62 143 GLN B N 1
ATOM 2661 C CA . GLN B 1 143 ? 8.203 17.734 15.344 1 74.62 143 GLN B CA 1
ATOM 2662 C C . GLN B 1 143 ? 8.883 16.391 15.156 1 74.62 143 GLN B C 1
ATOM 2664 O O . GLN B 1 143 ? 10.109 16.312 15.047 1 74.62 143 GLN B O 1
ATOM 2669 N N . ASP B 1 144 ? 8.055 15.453 15.352 1 87.81 144 ASP B N 1
ATOM 2670 C CA . ASP B 1 144 ? 8.531 14.102 15.094 1 87.81 144 ASP B CA 1
ATOM 2671 C C . ASP B 1 144 ? 8.734 13.867 13.602 1 87.81 144 ASP B C 1
ATOM 2673 O O . ASP B 1 144 ? 7.844 13.336 12.922 1 87.81 144 ASP B O 1
ATOM 2677 N N . ILE B 1 145 ? 9.938 14.188 13.133 1 89.88 145 ILE B N 1
ATOM 2678 C CA . ILE B 1 145 ? 10.297 14.172 11.719 1 89.88 145 ILE B CA 1
ATOM 2679 C C . ILE B 1 145 ? 10.156 12.75 11.172 1 89.88 145 ILE B C 1
ATOM 2681 O O . ILE B 1 145 ? 9.648 12.555 10.062 1 89.88 145 ILE B O 1
ATOM 2685 N N . GLU B 1 146 ? 10.555 11.812 11.992 1 92.44 146 GLU B N 1
ATOM 2686 C CA . GLU B 1 146 ? 10.516 10.422 11.555 1 92.44 146 GLU B CA 1
ATOM 2687 C C . GLU B 1 146 ? 9.078 9.961 11.328 1 92.44 146 GLU B C 1
ATOM 2689 O O . GLU B 1 146 ? 8.773 9.352 10.297 1 92.44 146 GLU B O 1
ATOM 2694 N N . SER B 1 147 ? 8.234 10.289 12.234 1 94.81 147 SER B N 1
ATOM 2695 C CA . SER B 1 147 ? 6.828 9.914 12.117 1 94.81 147 SER B CA 1
ATOM 2696 C C . SER B 1 147 ? 6.152 10.648 10.969 1 94.81 147 SER B C 1
ATOM 2698 O O . SER B 1 147 ? 5.336 10.07 10.242 1 94.81 147 SER B O 1
ATOM 2700 N N . THR B 1 148 ? 6.523 11.891 10.828 1 93.31 148 THR B N 1
ATOM 2701 C CA . THR B 1 148 ? 5.961 12.672 9.734 1 93.31 148 THR B CA 1
ATOM 2702 C C . THR B 1 148 ? 6.414 12.125 8.391 1 93.31 148 THR B C 1
ATOM 2704 O O . THR B 1 148 ? 5.625 12.047 7.445 1 93.31 148 THR B O 1
ATOM 2707 N N . ALA B 1 149 ? 7.641 11.727 8.32 1 93.12 149 ALA B N 1
ATOM 2708 C CA . ALA B 1 149 ? 8.172 11.141 7.09 1 93.12 149 ALA B CA 1
ATOM 2709 C C . ALA B 1 149 ? 7.461 9.836 6.75 1 93.12 149 ALA B C 1
ATOM 2711 O O . ALA B 1 149 ? 7.145 9.578 5.586 1 93.12 149 ALA B O 1
ATOM 2712 N N . ALA B 1 150 ? 7.227 9.039 7.789 1 96.56 150 ALA B N 1
ATOM 2713 C CA . ALA B 1 150 ? 6.523 7.777 7.605 1 96.56 150 ALA B CA 1
ATOM 2714 C C . ALA B 1 150 ? 5.105 8.008 7.086 1 96.56 150 ALA B C 1
ATOM 2716 O O . ALA B 1 150 ? 4.633 7.277 6.211 1 96.56 150 ALA B O 1
ATOM 2717 N N . LEU B 1 151 ? 4.484 9.008 7.598 1 96 151 LEU B N 1
ATOM 2718 C CA . LEU B 1 151 ? 3.133 9.359 7.172 1 96 151 LEU B CA 1
ATOM 2719 C C . LEU B 1 151 ? 3.121 9.812 5.719 1 96 151 LEU B C 1
ATOM 2721 O O . LEU B 1 151 ? 2.252 9.406 4.941 1 96 151 LEU B O 1
ATOM 2725 N N . LEU B 1 152 ? 4.051 10.648 5.398 1 93.75 152 LEU B N 1
ATOM 2726 C CA . LEU B 1 152 ? 4.125 11.148 4.027 1 93.75 152 LEU B CA 1
ATOM 2727 C C . LEU B 1 152 ? 4.391 10.008 3.049 1 93.75 152 LEU B C 1
ATOM 2729 O O . LEU B 1 152 ? 3.766 9.945 1.986 1 93.75 152 LEU B O 1
ATOM 2733 N N . LEU B 1 153 ? 5.273 9.109 3.416 1 95.12 153 LEU B N 1
ATOM 2734 C CA . LEU B 1 153 ? 5.559 7.949 2.578 1 95.12 153 LEU B CA 1
ATOM 2735 C C . LEU B 1 153 ? 4.301 7.117 2.355 1 95.12 153 LEU B C 1
ATOM 2737 O O . LEU B 1 153 ? 4.02 6.699 1.229 1 95.12 153 LEU B O 1
ATOM 2741 N N . ALA B 1 154 ? 3.561 6.895 3.439 1 97.25 154 ALA B N 1
ATOM 2742 C CA . ALA B 1 154 ? 2.297 6.168 3.359 1 97.25 154 ALA B CA 1
ATOM 2743 C C . ALA B 1 154 ? 1.316 6.867 2.422 1 97.25 154 ALA B C 1
ATOM 2745 O O . ALA B 1 154 ? 0.655 6.219 1.609 1 97.25 154 ALA B O 1
ATOM 2746 N N . CYS B 1 155 ? 1.245 8.148 2.516 1 96.75 155 CYS B N 1
ATOM 2747 C CA . CYS B 1 155 ? 0.329 8.93 1.693 1 96.75 155 CYS B CA 1
ATOM 2748 C C . CYS B 1 155 ? 0.719 8.852 0.222 1 96.75 155 CYS B C 1
ATOM 2750 O O . CYS B 1 155 ? -0.141 8.695 -0.646 1 96.75 155 CYS B O 1
ATOM 2752 N N . PHE B 1 156 ? 2.012 8.961 -0.073 1 95.06 156 PHE B N 1
ATOM 2753 C CA . PHE B 1 156 ? 2.471 8.945 -1.457 1 95.06 156 PHE B CA 1
ATOM 2754 C C . PHE B 1 156 ? 2.109 7.625 -2.131 1 95.06 156 PHE B C 1
ATOM 2756 O O . PHE B 1 156 ? 1.535 7.617 -3.223 1 95.06 156 PHE B O 1
ATOM 2763 N N . ASP B 1 157 ? 2.379 6.574 -1.474 1 96.81 157 ASP B N 1
ATOM 2764 C CA . ASP B 1 157 ? 2.066 5.258 -2.025 1 96.81 157 ASP B CA 1
ATOM 2765 C C . ASP B 1 157 ? 0.56 5.02 -2.059 1 96.81 157 ASP B C 1
ATOM 2767 O O . ASP B 1 157 ? 0.025 4.527 -3.055 1 96.81 157 ASP B O 1
ATOM 2771 N N . GLY B 1 158 ? -0.087 5.363 -0.985 1 98.06 158 GLY B N 1
ATOM 2772 C CA . GLY B 1 158 ? -1.512 5.094 -0.869 1 98.06 158 GLY B CA 1
ATOM 2773 C C . GLY B 1 158 ? -2.354 5.898 -1.839 1 98.06 158 GLY B C 1
ATOM 2774 O O . GLY B 1 158 ? -3.32 5.387 -2.406 1 98.06 158 GLY B O 1
ATOM 2775 N N . LEU B 1 159 ? -2.047 7.172 -2.027 1 97.81 159 LEU B N 1
ATOM 2776 C CA . LEU B 1 159 ? -2.785 8.016 -2.963 1 97.81 159 LEU B CA 1
ATOM 2777 C C . LEU B 1 159 ? -2.539 7.57 -4.402 1 97.81 159 LEU B C 1
ATOM 2779 O O . LEU B 1 159 ? -3.449 7.613 -5.234 1 97.81 159 LEU B O 1
ATOM 2783 N N . ALA B 1 160 ? -1.295 7.191 -4.684 1 97.25 160 ALA B N 1
ATOM 2784 C CA . ALA B 1 160 ? -0.997 6.664 -6.012 1 97.25 160 ALA B CA 1
ATOM 2785 C C . ALA B 1 160 ? -1.844 5.43 -6.316 1 97.25 160 ALA B C 1
ATOM 2787 O O . ALA B 1 160 ? -2.4 5.305 -7.41 1 97.25 160 ALA B O 1
ATOM 2788 N N . LEU B 1 161 ? -1.942 4.547 -5.336 1 98.06 161 LEU B N 1
ATOM 2789 C CA . LEU B 1 161 ? -2.754 3.34 -5.469 1 98.06 161 LEU B CA 1
ATOM 2790 C C . LEU B 1 161 ? -4.199 3.693 -5.812 1 98.06 161 LEU B C 1
ATOM 2792 O O . LEU B 1 161 ? -4.77 3.141 -6.754 1 98.06 161 LEU B O 1
ATOM 2796 N N . GLN B 1 162 ? -4.734 4.609 -5.031 1 98.06 162 GLN B N 1
ATOM 2797 C CA . GLN B 1 162 ? -6.129 4.996 -5.219 1 98.06 162 GLN B CA 1
ATOM 2798 C C . GLN B 1 162 ? -6.344 5.637 -6.59 1 98.06 162 GLN B C 1
ATOM 2800 O O . GLN B 1 162 ? -7.332 5.348 -7.266 1 98.06 162 GLN B O 1
ATOM 2805 N N . LYS B 1 163 ? -5.449 6.469 -7.031 1 97.94 163 LYS B N 1
ATOM 2806 C CA . LYS B 1 163 ? -5.555 7.125 -8.328 1 97.94 163 LYS B CA 1
ATOM 2807 C C . LYS B 1 163 ? -5.438 6.113 -9.469 1 97.94 163 LYS B C 1
ATOM 2809 O O . LYS B 1 163 ? -6.191 6.176 -10.438 1 97.94 163 LYS B O 1
ATOM 2814 N N . LEU B 1 164 ? -4.523 5.203 -9.352 1 96.75 164 LEU B N 1
ATOM 2815 C CA . LEU B 1 164 ? -4.273 4.23 -10.414 1 96.75 164 LEU B CA 1
ATOM 2816 C C . LEU B 1 164 ? -5.457 3.285 -10.57 1 96.75 164 LEU B C 1
ATOM 2818 O O . LEU B 1 164 ? -5.734 2.809 -11.672 1 96.75 164 LEU B O 1
ATOM 2822 N N . LEU B 1 165 ? -6.184 3.039 -9.5 1 97.19 165 LEU B N 1
ATOM 2823 C CA . LEU B 1 165 ? -7.297 2.096 -9.531 1 97.19 165 LEU B CA 1
ATOM 2824 C C . LEU B 1 165 ? -8.617 2.816 -9.805 1 97.19 165 LEU B C 1
ATOM 2826 O O . LEU B 1 165 ? -9.609 2.186 -10.172 1 97.19 165 LEU B O 1
ATOM 2830 N N . ASP B 1 166 ? -8.617 4.109 -9.586 1 96.62 166 ASP B N 1
ATOM 2831 C CA . ASP B 1 166 ? -9.773 4.953 -9.867 1 96.62 166 ASP B CA 1
ATOM 2832 C C . ASP B 1 166 ? -9.367 6.207 -10.641 1 96.62 166 ASP B C 1
ATOM 2834 O O . ASP B 1 166 ? -9.047 7.234 -10.039 1 96.62 166 ASP B O 1
ATOM 2838 N N . PRO B 1 167 ? -9.562 6.172 -11.914 1 93.31 167 PRO B N 1
ATOM 2839 C CA . PRO B 1 167 ? -9.156 7.312 -12.742 1 93.31 167 PRO B CA 1
ATOM 2840 C C . PRO B 1 167 ? -9.891 8.602 -12.367 1 93.31 167 PRO B C 1
ATOM 2842 O O . PRO B 1 167 ? -9.414 9.695 -12.664 1 93.31 167 PRO B O 1
ATOM 2845 N N . ASN B 1 168 ? -11 8.484 -11.648 1 94.44 168 ASN B N 1
ATOM 2846 C CA . ASN B 1 168 ? -11.781 9.664 -11.289 1 94.44 168 ASN B CA 1
ATOM 2847 C C . ASN B 1 168 ? -11.367 10.219 -9.93 1 94.44 168 ASN B C 1
ATOM 2849 O O . ASN B 1 168 ? -11.828 11.289 -9.523 1 94.44 168 ASN B O 1
ATOM 2853 N N . PHE B 1 169 ? -10.523 9.461 -9.32 1 95.19 169 PHE B N 1
ATOM 2854 C CA . PHE B 1 169 ? -10.008 9.953 -8.047 1 95.19 169 PHE B CA 1
ATOM 2855 C C . PHE B 1 169 ? -9.273 11.273 -8.234 1 95.19 169 PHE B C 1
ATOM 2857 O O . PHE B 1 169 ? -8.383 11.383 -9.078 1 95.19 169 PHE B O 1
ATOM 2864 N N . ASN B 1 170 ? -9.656 12.281 -7.449 1 95.38 170 ASN B N 1
ATOM 2865 C CA . ASN B 1 170 ? -9.047 13.602 -7.551 1 95.38 170 ASN B CA 1
ATOM 2866 C C . ASN B 1 170 ? -7.746 13.688 -6.762 1 95.38 170 ASN B C 1
ATOM 2868 O O . ASN B 1 170 ? -7.738 14.148 -5.621 1 95.38 170 ASN B O 1
ATOM 2872 N N . LEU B 1 171 ? -6.691 13.352 -7.449 1 96 171 LEU B N 1
ATOM 2873 C CA . LEU B 1 171 ? -5.371 13.32 -6.832 1 96 171 LEU B CA 1
ATOM 2874 C C . LEU B 1 171 ? -4.93 14.719 -6.414 1 96 171 LEU B C 1
ATOM 2876 O O . LEU B 1 171 ? -4.332 14.898 -5.352 1 96 171 LEU B O 1
ATOM 2880 N N . GLU B 1 172 ? -5.254 15.719 -7.199 1 94.5 172 GLU B N 1
ATOM 2881 C CA . GLU B 1 172 ? -4.879 17.094 -6.922 1 94.5 172 GLU B CA 1
ATOM 2882 C C . GLU B 1 172 ? -5.484 17.578 -5.605 1 94.5 172 GLU B C 1
ATOM 2884 O O . GLU B 1 172 ? -4.797 18.203 -4.793 1 94.5 172 GLU B O 1
ATOM 2889 N N . SER B 1 173 ? -6.727 17.266 -5.395 1 94.69 173 SER B N 1
ATOM 2890 C CA . SER B 1 173 ? -7.398 17.672 -4.164 1 94.69 173 SER B CA 1
ATOM 2891 C C . SER B 1 173 ? -6.789 16.969 -2.949 1 94.69 173 SER B C 1
ATOM 2893 O O . SER B 1 173 ? -6.641 17.578 -1.889 1 94.69 173 SER B O 1
ATOM 2895 N N . ALA B 1 174 ? -6.461 15.727 -3.107 1 95.5 174 ALA B N 1
ATOM 2896 C CA . ALA B 1 174 ? -5.855 14.984 -2.006 1 95.5 174 ALA B CA 1
ATOM 2897 C C . ALA B 1 174 ? -4.512 15.586 -1.612 1 95.5 174 ALA B C 1
ATOM 2899 O O . ALA B 1 174 ? -4.219 15.75 -0.425 1 95.5 174 ALA B O 1
ATOM 2900 N N . TYR B 1 175 ? -3.697 15.969 -2.596 1 94.44 175 TYR B N 1
ATOM 2901 C CA . TYR B 1 175 ? -2.389 16.547 -2.311 1 94.44 175 TYR B CA 1
ATOM 2902 C C . TYR B 1 175 ? -2.527 17.953 -1.735 1 94.44 175 TYR B C 1
ATOM 2904 O O . TYR B 1 175 ? -1.69 18.391 -0.942 1 94.44 175 TYR B O 1
ATOM 2912 N N . HIS B 1 176 ? -3.586 18.641 -2.115 1 91.44 176 HIS B N 1
ATOM 2913 C CA . HIS B 1 176 ? -3.855 19.953 -1.517 1 91.44 176 HIS B CA 1
ATOM 2914 C C . HIS B 1 176 ? -4.148 19.812 -0.026 1 91.44 176 HIS B C 1
ATOM 2916 O O . HIS B 1 176 ? -3.631 20.594 0.783 1 91.44 176 HIS B O 1
ATOM 2922 N N . VAL B 1 177 ? -4.941 18.859 0.313 1 91.19 177 VAL B N 1
ATOM 2923 C CA . VAL B 1 177 ? -5.258 18.625 1.718 1 91.19 177 VAL B CA 1
ATOM 2924 C C . VAL B 1 177 ? -3.992 18.203 2.469 1 91.19 177 VAL B C 1
ATOM 2926 O O . VAL B 1 177 ? -3.756 18.656 3.592 1 91.19 177 VAL B O 1
ATOM 2929 N N . LEU B 1 178 ? -3.197 17.297 1.847 1 92.56 178 LEU B N 1
ATOM 2930 C CA . LEU B 1 178 ? -1.945 16.859 2.451 1 92.56 178 LEU B CA 1
ATOM 2931 C C . LEU B 1 178 ? -1.032 18.047 2.736 1 92.56 178 LEU B C 1
ATOM 2933 O O . LEU B 1 178 ? -0.425 18.125 3.807 1 92.56 178 LEU B O 1
ATOM 2937 N N . GLU B 1 179 ? -0.917 18.938 1.809 1 88 179 GLU B N 1
ATOM 2938 C CA . GLU B 1 179 ? -0.115 20.156 1.976 1 88 179 GLU B CA 1
ATOM 2939 C C . GLU B 1 179 ? -0.625 21 3.141 1 88 179 GLU B C 1
ATOM 2941 O O . GLU B 1 179 ? 0.166 21.531 3.914 1 88 179 GLU B O 1
ATOM 2946 N N . GLN B 1 180 ? -1.938 21.141 3.258 1 85.81 180 GLN B N 1
ATOM 2947 C CA . GLN B 1 180 ? -2.543 21.891 4.348 1 85.81 180 GLN B CA 1
ATOM 2948 C C . GLN B 1 180 ? -2.225 21.266 5.699 1 85.81 180 GLN B C 1
ATOM 2950 O O . GLN B 1 180 ? -1.928 21.969 6.668 1 85.81 180 GLN B O 1
ATOM 2955 N N . MET B 1 181 ? -2.289 20 5.707 1 84.88 181 MET B N 1
ATOM 2956 C CA . MET B 1 181 ? -1.976 19.281 6.938 1 84.88 181 MET B CA 1
ATOM 2957 C C . MET B 1 181 ? -0.52 19.484 7.34 1 84.88 181 MET B C 1
ATOM 2959 O O . MET B 1 181 ? -0.22 19.703 8.516 1 84.88 181 MET B O 1
ATOM 2963 N N . LEU B 1 182 ? 0.353 19.438 6.379 1 84.69 182 LEU B N 1
ATOM 2964 C CA . LEU B 1 182 ? 1.776 19.609 6.637 1 84.69 182 LEU B CA 1
ATOM 2965 C C . LEU B 1 182 ? 2.062 21.031 7.121 1 84.69 182 LEU B C 1
ATOM 2967 O O . LEU B 1 182 ? 2.869 21.234 8.031 1 84.69 182 LEU B O 1
ATOM 2971 N N . ARG B 1 183 ? 1.402 22.016 6.516 1 80.69 183 ARG B N 1
ATOM 2972 C CA . ARG B 1 183 ? 1.59 23.406 6.895 1 80.69 183 ARG B CA 1
ATOM 2973 C C . ARG B 1 183 ? 1.086 23.656 8.312 1 80.69 183 ARG B C 1
ATOM 2975 O O . ARG B 1 183 ? 1.646 24.484 9.031 1 80.69 183 ARG B O 1
ATOM 2982 N N . SER B 1 184 ? 0.076 22.984 8.617 1 78.88 184 SER B N 1
ATOM 2983 C CA . SER B 1 184 ? -0.501 23.172 9.945 1 78.88 184 SER B CA 1
ATOM 2984 C C . SER B 1 184 ? 0.438 22.656 11.031 1 78.88 184 SER B C 1
ATOM 2986 O O . SER B 1 184 ? 0.393 23.125 12.172 1 78.88 184 SER B O 1
ATOM 2988 N N . LEU B 1 185 ? 1.162 21.641 10.68 1 76.31 185 LEU B N 1
ATOM 2989 C CA . LEU B 1 185 ? 2.146 21.125 11.625 1 76.31 185 LEU B CA 1
ATOM 2990 C C . LEU B 1 185 ? 3.252 22.156 11.867 1 76.31 185 LEU B C 1
ATOM 2992 O O . LEU B 1 185 ? 3.881 22.156 12.93 1 76.31 185 LEU B O 1
ATOM 2996 N N . GLU B 1 186 ? 3.475 22.906 10.852 1 70.31 186 GLU B N 1
ATOM 2997 C CA . GLU B 1 186 ? 4.465 23.969 10.984 1 70.31 186 GLU B CA 1
ATOM 2998 C C . GLU B 1 186 ? 3.957 25.078 11.906 1 70.31 186 GLU B C 1
ATOM 3000 O O . GLU B 1 186 ? 4.73 25.656 12.672 1 70.31 186 GLU B O 1
ATOM 3005 N N . LYS B 1 187 ? 2.629 25.438 11.727 1 64.12 187 LYS B N 1
ATOM 3006 C CA . LYS B 1 187 ? 2.051 26.578 12.438 1 64.12 187 LYS B CA 1
ATOM 3007 C C . LYS B 1 187 ? 1.785 26.234 13.898 1 64.12 187 LYS B C 1
ATOM 3009 O O . LYS B 1 187 ? 1.792 27.125 14.758 1 64.12 187 LYS B O 1
ATOM 3014 N N . ASN B 1 188 ? 1.088 25.141 14.219 1 54.97 188 ASN B N 1
ATOM 3015 C CA . ASN B 1 188 ? 0.734 24.875 15.609 1 54.97 188 ASN B CA 1
ATOM 3016 C C . ASN B 1 188 ? 1.926 25.078 16.547 1 54.97 188 ASN B C 1
ATOM 3018 O O . ASN B 1 188 ? 2.68 24.141 16.797 1 54.97 188 ASN B O 1
ATOM 3022 N N . ARG B 1 189 ? 2.654 26.266 16.219 1 41.78 189 ARG B N 1
ATOM 3023 C CA . ARG B 1 189 ? 3.332 27 17.281 1 41.78 189 ARG B CA 1
ATOM 3024 C C . ARG B 1 189 ? 2.354 27.875 18.047 1 41.78 189 ARG B C 1
ATOM 3026 O O . ARG B 1 189 ? 1.521 28.562 17.453 1 41.78 189 ARG B O 1
#

pLDDT: mean 87.9, std 9.38, range [41.72, 98.06]

Radius of gyration: 21.5 Å; Cα contacts (8 Å, |Δi|>4): 415; chains: 2; bounding box: 56×60×48 Å

Nearest PDB structures (foldseek):
  2g3b-assembly1_A  TM=8.189E-01  e=2.204E-06  Rhodococcus jostii RHA1
  2np5-assembly1_A  TM=7.445E-01  e=1.746E-06  Rhodococcus jostii RHA1
  3br5-assembly2_E  TM=7.538E-01  e=1.712E-05  Staphylococcus aureus
  1jt0-assembly1_A  TM=7.377E-01  e=2.161E-05  Staphylococcus aureus
  1qvu-assembly1_A  TM=7.711E-01  e=5.487E-05  Staphylococcus aureus